Protein AF-0000000084371876 (afdb_homodimer)

Radius of gyration: 22.25 Å; Cα contacts (8 Å, |Δi|>4): 324; chains: 2; bounding box: 31×64×43 Å

Foldseek 3Di:
DKWKKKAWDPDQPDDPVVDDPVRIDTDDPPDDDDLPDDVVVVVVSVLVCCCPPNPNVPDDDQIKMWIDINNHTNGIDTDGDDDDDDDDDDDDD/DKWKKKAWDPDQPDDPVVDDPVRIDTDDPPDDDDLPDDVVVVVVSVLVCCCPPNPNVPDDDQIKMWIDINNHTNGIDTDGDDDDDDDDDDDDD

Sequence (186 aa):
MAIVQFYTANSKDENPSEITNNLRYELPDDHNFSADDDLDSCIEACAEYYHADCDGWEDRWPLLFMLWIDDQYLGTFEVEREYDPVFSANKVEMAIVQFYTANSKDENPSEITNNLRYELPDDHNFSADDDLDSCIEACAEYYHADCDGWEDRWPLLFMLWIDDQYLGTFEVEREYDPVFSANKVE

Nearest PDB structures (foldseek):
  6znb-assembly1_AA  TM=3.807E-01  e=2.314E+00  Bacteriophage sp.
  9f9p-assembly1_N  TM=3.963E-01  e=3.176E+00  Trypanosoma cruzi
  3jcm-assembly1_N  TM=2.262E-01  e=4.949E+00  Saccharomyces cerevisiae S288C
  6znb-assembly1_AA  TM=3.805E-01  e=2.314E+00  Bacteriophage sp.
  9f9p-assembly1_N  TM=3.962E-01  e=3.176E+00  Trypanosoma cruzi

Organism: NCBI:txid1354337

Secondary structure (DSSP, 8-state):
---EEEEEESSTT--GGG--GGGSEE--TT----TTS-HHHHHHHHHHHHHHHSSTTTSPSSEEEEEEETTEEEEEEEEEEEEEEEEEEEE--/---EEEEEESSTT--GGG--GGGSEE--TT----TTS-HHHHHHHHHHHHHHHSSTTTSPSSEEEEEEETTEEEEEEEEEEEEEEEEEEEE--

pLDDT: mean 91.79, std 6.7, range [66.06, 97.88]

Solvent-accessible surface area (backbone atoms only — not comparable to full-atom values): 11000 Å² total; per-residue (Å²): 123,49,50,40,33,34,35,79,46,94,50,96,79,61,61,69,88,74,61,51,76,88,72,39,46,71,55,72,74,89,46,86,59,53,89,87,44,68,58,50,62,52,50,27,53,47,48,49,48,36,34,73,72,58,69,41,71,80,50,77,72,60,46,36,36,33,38,28,46,70,85,39,80,76,49,43,27,40,34,40,71,46,74,43,81,42,62,48,53,44,77,59,128,121,48,51,39,32,36,36,80,46,93,50,92,79,60,59,69,90,74,60,51,76,88,72,39,47,70,54,75,72,90,46,86,60,53,92,86,42,68,57,49,61,52,51,28,53,47,50,51,49,36,35,74,73,58,68,41,72,79,50,77,72,62,43,37,36,34,38,27,48,71,87,38,81,75,50,42,27,41,33,41,72,44,72,45,80,42,62,49,53,42,78,58,129

Structure (mmCIF, N/CA/C/O backbone):
data_AF-0000000084371876-model_v1
#
loop_
_entity.id
_enti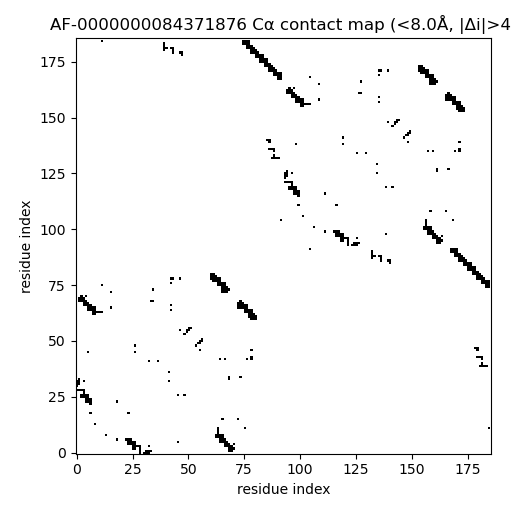ty.type
_entity.pdbx_description
1 polymer 'Uncharacterized protein'
#
loop_
_atom_site.group_PDB
_atom_site.id
_atom_site.type_symbol
_atom_site.label_atom_id
_atom_site.label_alt_id
_atom_site.label_comp_id
_atom_site.label_asym_id
_atom_site.label_entity_id
_atom_site.label_seq_id
_atom_site.pdbx_PDB_ins_code
_atom_site.Cartn_x
_atom_site.Cartn_y
_atom_site.Cartn_z
_atom_site.occupancy
_atom_site.B_iso_or_equiv
_atom_site.auth_seq_id
_atom_site.auth_comp_id
_atom_site.auth_asym_id
_atom_site.auth_atom_id
_atom_site.pdbx_PDB_model_num
ATOM 1 N N . MET A 1 1 ? 15.406 -12.664 -19.625 1 72.69 1 MET A N 1
ATOM 2 C CA . MET A 1 1 ? 14.633 -12.5 -18.391 1 72.69 1 MET A CA 1
ATOM 3 C C . MET A 1 1 ? 13.828 -13.758 -18.078 1 72.69 1 MET A C 1
ATOM 5 O O . MET A 1 1 ? 13.422 -14.477 -19 1 72.69 1 MET A O 1
ATOM 9 N N . ALA A 1 2 ? 13.867 -14.172 -16.844 1 85.94 2 ALA A N 1
ATOM 10 C CA . ALA A 1 2 ? 13.203 -15.422 -16.516 1 85.94 2 ALA A CA 1
ATOM 11 C C . ALA A 1 2 ? 11.695 -15.32 -16.75 1 85.94 2 ALA A C 1
ATOM 13 O O . ALA A 1 2 ? 11.117 -14.242 -16.641 1 85.94 2 ALA A O 1
ATOM 14 N N . ILE A 1 3 ? 11.164 -16.453 -17.328 1 91.81 3 ILE A N 1
ATOM 15 C CA . ILE A 1 3 ? 9.719 -16.531 -17.531 1 91.81 3 ILE A CA 1
ATOM 16 C C . ILE A 1 3 ? 9.047 -16.953 -16.219 1 91.81 3 ILE A C 1
ATOM 18 O O . ILE A 1 3 ? 9.289 -18.047 -15.719 1 91.81 3 ILE A O 1
ATOM 22 N N . VAL A 1 4 ? 8.297 -16.047 -15.672 1 94.69 4 VAL A N 1
ATOM 23 C CA . VAL A 1 4 ? 7.582 -16.328 -14.43 1 94.69 4 VAL A CA 1
ATOM 24 C C . VAL A 1 4 ? 6.129 -16.672 -14.734 1 94.69 4 VAL A C 1
ATOM 26 O O . VAL A 1 4 ? 5.426 -15.906 -15.398 1 94.69 4 VAL A O 1
ATOM 29 N N . GLN A 1 5 ? 5.664 -17.844 -14.227 1 95.44 5 GLN A N 1
ATOM 30 C CA . GLN A 1 5 ? 4.289 -18.297 -14.414 1 95.44 5 GLN A CA 1
ATOM 31 C C . GLN A 1 5 ? 3.66 -18.734 -13.094 1 95.44 5 GLN A C 1
ATOM 33 O O . GLN A 1 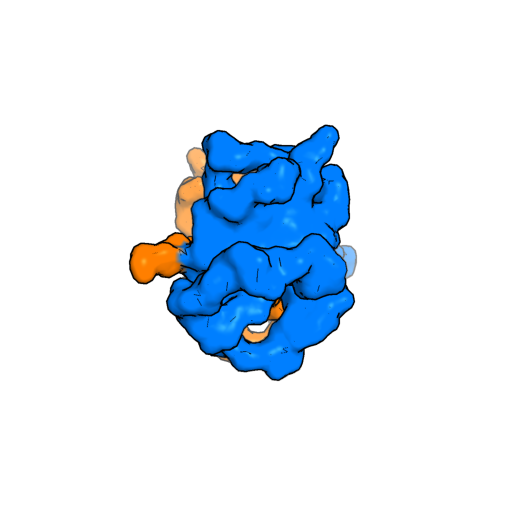5 ? 4.367 -19.109 -12.156 1 95.44 5 GLN A O 1
ATOM 38 N N . PHE A 1 6 ? 2.342 -18.609 -13.109 1 96.94 6 PHE A N 1
ATOM 39 C CA . PHE A 1 6 ? 1.649 -19.031 -11.898 1 96.94 6 PHE A CA 1
ATOM 40 C C . PHE A 1 6 ? 0.258 -19.562 -12.227 1 96.94 6 PHE A C 1
ATOM 42 O O . PHE A 1 6 ? -0.24 -19.359 -13.336 1 96.94 6 PHE A O 1
ATOM 49 N N . TYR A 1 7 ? -0.318 -20.266 -11.266 1 97.31 7 TYR A N 1
ATOM 50 C CA . TYR A 1 7 ? -1.655 -20.844 -11.328 1 97.31 7 TYR A CA 1
ATOM 51 C C . TYR A 1 7 ? -2.359 -20.75 -9.984 1 97.31 7 TYR A C 1
ATOM 53 O O . TYR A 1 7 ? -1.73 -20.906 -8.938 1 97.31 7 TYR A O 1
ATOM 61 N N . THR A 1 8 ? -3.631 -20.406 -10.055 1 97.25 8 THR A N 1
ATOM 62 C CA . THR A 1 8 ? -4.418 -20.391 -8.828 1 97.25 8 THR A CA 1
ATOM 63 C C . THR A 1 8 ? -4.957 -21.781 -8.508 1 97.25 8 THR A C 1
ATOM 65 O O . THR A 1 8 ? -5.832 -22.281 -9.211 1 97.25 8 THR A O 1
ATOM 68 N N . ALA A 1 9 ? -4.523 -22.297 -7.438 1 96.69 9 ALA A N 1
ATOM 69 C CA . ALA A 1 9 ? -4.891 -23.672 -7.086 1 96.69 9 ALA A CA 1
ATOM 70 C C . ALA A 1 9 ? -6.152 -23.703 -6.234 1 96.69 9 ALA A C 1
ATOM 72 O O . ALA A 1 9 ? -6.414 -22.766 -5.465 1 96.69 9 ALA A O 1
ATOM 73 N N . ASN A 1 10 ? -6.887 -24.812 -6.309 1 94.5 10 ASN A N 1
ATOM 74 C CA . ASN A 1 10 ? -8.086 -24.984 -5.5 1 94.5 10 ASN A CA 1
ATOM 75 C C . ASN A 1 10 ? -7.754 -25.562 -4.125 1 94.5 10 ASN A C 1
ATOM 77 O O . ASN A 1 10 ? -8.531 -25.406 -3.182 1 94.5 10 ASN A O 1
ATOM 81 N N . SER A 1 11 ? -6.633 -26.297 -4.121 1 95.06 11 SER A N 1
ATOM 82 C CA . SER A 1 11 ? -6.195 -26.906 -2.867 1 95.06 11 SER A CA 1
ATOM 83 C C . SER A 1 11 ? -4.676 -26.953 -2.783 1 95.06 11 SER A C 1
ATOM 85 O O . SER A 1 11 ? -3.986 -26.844 -3.799 1 95.06 11 SER A O 1
ATOM 87 N N . LYS A 1 12 ? -4.156 -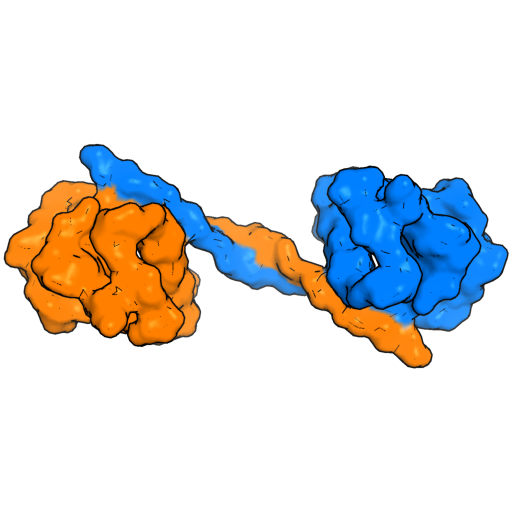27.203 -1.57 1 94 12 LYS A N 1
ATOM 88 C CA . LYS A 1 12 ? -2.713 -27.234 -1.353 1 94 12 LYS A CA 1
ATOM 89 C C . LYS A 1 12 ? -2.098 -28.5 -1.968 1 94 12 LYS A C 1
ATOM 91 O O . LYS A 1 12 ? -0.888 -28.547 -2.195 1 94 12 LYS A O 1
ATOM 96 N N . ASP A 1 13 ? -2.904 -29.469 -2.186 1 93.56 13 ASP A N 1
ATOM 97 C CA . ASP A 1 13 ? -2.426 -30.766 -2.662 1 93.56 13 ASP A CA 1
ATOM 98 C C . ASP A 1 13 ? -2.555 -30.875 -4.18 1 93.56 13 ASP A C 1
ATOM 100 O O . ASP A 1 13 ? -2.41 -31.953 -4.746 1 93.56 13 ASP A O 1
ATOM 104 N N . GLU A 1 14 ? -2.912 -29.766 -4.773 1 95.06 14 GLU A N 1
ATOM 105 C CA . GLU A 1 14 ? -3.039 -29.797 -6.227 1 95.06 14 GLU A CA 1
ATOM 106 C C . GLU A 1 14 ? -1.746 -30.266 -6.883 1 95.06 14 GLU A C 1
ATOM 108 O O . GLU A 1 14 ? -0.657 -29.828 -6.52 1 95.06 14 GLU A O 1
ATOM 113 N N . ASN A 1 15 ? -1.823 -31.234 -7.797 1 95.75 15 ASN A N 1
ATOM 114 C CA . ASN A 1 15 ? -0.675 -31.828 -8.469 1 95.75 15 ASN A CA 1
ATOM 115 C C . ASN A 1 15 ? -0.13 -30.922 -9.57 1 95.75 15 ASN A C 1
ATOM 117 O O . ASN A 1 15 ? -0.785 -30.719 -10.594 1 95.75 15 ASN A O 1
ATOM 121 N N . PRO A 1 16 ? 1.073 -30.422 -9.352 1 95.75 16 PRO A N 1
ATOM 122 C CA . PRO A 1 16 ? 1.624 -29.5 -10.352 1 95.75 16 PRO A CA 1
ATOM 123 C C . PRO A 1 16 ? 1.767 -30.156 -11.734 1 95.75 16 PRO A C 1
ATOM 125 O O . PRO A 1 16 ? 1.762 -29.453 -12.75 1 95.75 16 PRO A O 1
ATOM 128 N N . SER A 1 17 ? 1.933 -31.422 -11.852 1 95.69 17 SER A N 1
ATOM 129 C CA . SER A 1 17 ? 2.139 -32.125 -13.117 1 95.69 17 SER A CA 1
ATOM 130 C C . SER A 1 17 ? 0.882 -32.062 -13.977 1 95.69 17 SER A C 1
ATOM 132 O O . SER A 1 17 ? 0.944 -32.312 -15.188 1 95.69 17 SER A O 1
ATOM 134 N N . GLU A 1 18 ? -0.224 -31.766 -13.344 1 95.12 18 GLU A N 1
ATOM 135 C CA . GLU A 1 18 ? -1.487 -31.734 -14.078 1 95.12 18 GLU A CA 1
ATOM 136 C C . GLU A 1 18 ? -1.751 -30.344 -14.656 1 95.12 18 GLU A C 1
ATOM 138 O O . GLU A 1 18 ? -2.676 -30.172 -15.453 1 95.12 18 GLU A O 1
ATOM 143 N N . ILE A 1 19 ? -1.009 -29.391 -14.258 1 96.56 19 ILE A N 1
ATOM 144 C CA . ILE A 1 19 ? -1.206 -28.016 -14.703 1 96.56 19 ILE A CA 1
ATOM 145 C C . ILE A 1 19 ? -0.324 -27.734 -15.922 1 96.56 19 ILE A C 1
ATOM 147 O O . ILE A 1 19 ? 0.886 -27.531 -15.781 1 96.56 19 ILE A O 1
ATOM 151 N N . THR A 1 20 ? -0.957 -27.688 -17.062 1 93.75 20 THR A N 1
ATOM 152 C CA . THR A 1 20 ? -0.222 -27.422 -18.297 1 93.75 20 THR A CA 1
ATOM 153 C C . THR A 1 20 ? 0.039 -25.938 -18.469 1 93.75 20 THR A C 1
ATOM 155 O O . THR A 1 20 ? -0.614 -25.109 -17.828 1 93.75 20 THR A O 1
ATOM 158 N N . ASN A 1 21 ? 0.992 -25.562 -19.359 1 93.31 21 ASN A N 1
ATOM 159 C CA . ASN A 1 21 ? 1.419 -24.188 -19.562 1 93.31 21 ASN A CA 1
ATOM 160 C C . ASN A 1 21 ? 0.256 -23.297 -20 1 93.31 21 ASN A C 1
ATOM 162 O O . ASN A 1 21 ? 0.196 -22.125 -19.625 1 93.31 21 ASN A O 1
ATOM 166 N N . ASN A 1 22 ? -0.687 -23.891 -20.703 1 93.94 22 ASN A N 1
ATOM 167 C CA . ASN A 1 22 ? -1.801 -23.109 -21.234 1 93.94 22 ASN A CA 1
ATOM 168 C C . ASN A 1 22 ? -2.76 -22.672 -20.125 1 93.94 22 ASN A C 1
ATOM 170 O O . ASN A 1 22 ? -3.588 -21.781 -20.328 1 93.94 22 ASN A O 1
ATOM 174 N N . LEU A 1 23 ? -2.703 -23.297 -18.969 1 95.31 23 LEU A N 1
ATOM 175 C CA . LEU A 1 23 ? -3.58 -22.984 -17.859 1 95.31 23 LEU A CA 1
ATOM 176 C C . LEU A 1 23 ? -2.939 -21.953 -16.938 1 95.31 23 LEU A C 1
ATOM 178 O O . LEU A 1 23 ? -3.615 -21.359 -16.094 1 95.31 23 LEU A O 1
ATOM 182 N N . ARG A 1 24 ? -1.68 -21.719 -17.156 1 96.38 24 ARG A N 1
ATOM 183 C CA . ARG A 1 24 ? -0.927 -20.844 -16.266 1 96.38 24 ARG A CA 1
ATOM 184 C C . ARG A 1 24 ? -0.958 -19.391 -16.75 1 96.38 24 ARG A C 1
ATOM 186 O O . ARG A 1 24 ? -0.925 -19.141 -17.969 1 96.38 24 ARG A O 1
ATOM 193 N N . TYR A 1 25 ? -1.003 -18.516 -15.859 1 95.88 25 TYR A N 1
ATOM 194 C CA . TYR A 1 25 ? -0.781 -17.109 -16.172 1 95.88 25 TYR A CA 1
ATOM 195 C C . TYR A 1 25 ? 0.708 -16.797 -16.281 1 95.88 25 TYR A C 1
ATOM 197 O O . TYR A 1 25 ? 1.529 -17.422 -15.602 1 95.88 25 TYR A O 1
ATOM 205 N N . GLU A 1 26 ? 0.997 -15.828 -17.141 1 93.94 26 GLU A N 1
ATOM 206 C CA . GLU A 1 26 ? 2.379 -15.367 -17.266 1 93.94 26 GLU A CA 1
ATOM 207 C C . GLU A 1 26 ? 2.527 -13.93 -16.766 1 93.94 26 GLU A C 1
ATOM 209 O O . GLU A 1 26 ? 1.771 -13.047 -17.188 1 93.94 26 GLU A O 1
ATOM 214 N N . LEU A 1 27 ? 3.43 -13.773 -15.82 1 93.5 27 LEU A N 1
ATOM 215 C CA . LEU A 1 27 ? 3.73 -12.422 -15.359 1 93.5 27 LEU A CA 1
ATOM 216 C C . LEU A 1 27 ? 4.492 -11.641 -16.422 1 93.5 27 LEU A C 1
ATOM 218 O O . LEU A 1 27 ? 5.465 -12.141 -16.984 1 93.5 27 LEU A O 1
ATOM 222 N N . PRO A 1 28 ? 4.043 -10.422 -16.641 1 87.62 28 PRO A N 1
ATOM 223 C CA . PRO A 1 28 ? 4.742 -9.625 -17.656 1 87.62 28 PRO A CA 1
ATOM 224 C C . PRO A 1 28 ? 6.215 -9.406 -17.312 1 87.62 28 PRO A C 1
ATOM 226 O O . PRO A 1 28 ? 6.582 -9.359 -16.141 1 87.62 28 PRO A O 1
ATOM 229 N N . ASP A 1 29 ? 7.156 -9.414 -18.234 1 73.56 29 ASP A N 1
ATOM 230 C CA . ASP A 1 29 ? 8.617 -9.461 -18.219 1 73.56 29 ASP A CA 1
ATOM 231 C C . ASP A 1 29 ? 9.188 -8.227 -17.516 1 73.56 29 ASP A C 1
ATOM 233 O O . ASP A 1 29 ? 10.406 -8.055 -17.453 1 73.56 29 ASP A O 1
ATOM 237 N N . ASP A 1 30 ? 8.484 -7.395 -17.078 1 67.69 30 ASP A N 1
ATOM 238 C CA . ASP A 1 30 ? 9.094 -6.219 -16.453 1 67.69 30 ASP A CA 1
ATOM 239 C C . ASP A 1 30 ? 9.734 -6.57 -15.117 1 67.69 30 ASP A C 1
ATOM 241 O O . ASP A 1 30 ? 10.43 -5.746 -14.523 1 67.69 30 ASP A O 1
ATOM 245 N N . HIS A 1 31 ? 9.719 -7.906 -14.789 1 69.94 31 HIS A N 1
ATOM 246 C CA . HIS A 1 31 ? 10.273 -8.297 -13.5 1 69.94 31 HIS A CA 1
ATOM 247 C C . HIS A 1 31 ? 11.406 -9.305 -13.672 1 69.94 31 HIS A C 1
ATOM 249 O O . HIS A 1 31 ? 11.391 -10.109 -14.609 1 69.94 31 HIS A O 1
ATOM 255 N N . ASN A 1 32 ? 12.562 -9.016 -13.031 1 76.25 32 ASN A N 1
ATOM 256 C CA . ASN A 1 32 ? 13.719 -9.906 -13.094 1 76.25 32 ASN A CA 1
ATOM 257 C C . ASN A 1 32 ? 13.75 -10.867 -11.906 1 76.25 32 ASN A C 1
ATOM 259 O O . ASN A 1 32 ? 14.5 -10.648 -10.953 1 76.25 32 ASN A O 1
ATOM 263 N N . PHE A 1 33 ? 12.938 -11.836 -11.875 1 83.5 33 PHE A N 1
ATOM 264 C CA . PHE A 1 33 ? 12.945 -12.836 -10.812 1 83.5 33 PHE A CA 1
ATOM 265 C C . PHE A 1 33 ? 13.648 -14.109 -11.266 1 83.5 33 PHE A C 1
ATOM 267 O O . PHE A 1 33 ? 13.688 -14.406 -12.461 1 83.5 33 PHE A O 1
ATOM 274 N N . SER A 1 34 ? 14.398 -14.656 -10.352 1 79.75 34 SER A N 1
ATOM 275 C CA . SER A 1 34 ? 15 -15.961 -10.57 1 79.75 34 SER A CA 1
ATOM 276 C C . SER A 1 34 ? 14.633 -16.938 -9.453 1 79.75 34 SER A C 1
ATOM 278 O O . SER A 1 34 ? 14.117 -16.531 -8.406 1 79.75 34 SER A O 1
ATOM 280 N N . ALA A 1 35 ? 14.859 -18.25 -9.727 1 78.19 35 ALA A N 1
ATOM 281 C CA . ALA A 1 35 ? 14.547 -19.281 -8.742 1 78.19 35 ALA A CA 1
ATOM 282 C C . ALA A 1 35 ? 15.359 -19.078 -7.461 1 78.19 35 ALA A C 1
ATOM 284 O O . ALA A 1 35 ? 14.992 -19.594 -6.402 1 78.19 35 ALA A O 1
ATOM 285 N N . ASP A 1 36 ? 16.438 -18.328 -7.555 1 79.62 36 ASP A N 1
ATOM 286 C CA . ASP A 1 36 ? 17.297 -18.078 -6.402 1 79.62 36 ASP A CA 1
ATOM 287 C C . ASP A 1 36 ? 16.844 -16.844 -5.629 1 79.62 36 ASP A C 1
ATOM 289 O O . ASP A 1 36 ? 17.391 -16.531 -4.574 1 79.62 36 ASP A O 1
ATOM 293 N N . ASP A 1 37 ? 15.82 -16.25 -6.191 1 77.88 37 ASP A N 1
ATOM 294 C CA . ASP A 1 37 ? 15.336 -15.031 -5.566 1 77.88 37 ASP A CA 1
ATOM 295 C C . ASP A 1 37 ? 14.367 -15.344 -4.43 1 77.88 37 ASP A C 1
ATOM 297 O O . ASP A 1 37 ? 14 -16.5 -4.215 1 77.88 37 ASP A O 1
ATOM 301 N N . ASP A 1 38 ? 14.07 -14.312 -3.635 1 84 38 ASP A N 1
ATOM 302 C CA . ASP A 1 38 ? 12.977 -14.383 -2.672 1 84 38 ASP A CA 1
ATOM 303 C C . ASP A 1 38 ? 11.641 -14.656 -3.371 1 84 38 ASP A C 1
ATOM 305 O O . ASP A 1 38 ? 11.078 -13.766 -4.012 1 84 38 ASP A O 1
ATOM 309 N N . LEU A 1 39 ? 11.18 -15.844 -3.266 1 91.69 39 LEU A N 1
ATOM 310 C CA . LEU A 1 39 ? 9.992 -16.281 -3.994 1 91.69 39 LEU A CA 1
ATOM 311 C C . LEU A 1 39 ? 8.75 -15.562 -3.486 1 91.69 39 LEU A C 1
ATOM 313 O O . LEU A 1 39 ? 7.777 -15.398 -4.227 1 91.69 39 LEU A O 1
ATOM 317 N N . ASP A 1 40 ? 8.844 -15.133 -2.188 1 91.75 40 ASP A N 1
ATOM 318 C CA . ASP A 1 40 ? 7.688 -14.422 -1.643 1 91.75 40 ASP A CA 1
ATOM 319 C C . ASP A 1 40 ? 7.41 -13.148 -2.428 1 91.75 40 ASP A C 1
ATOM 321 O O . ASP A 1 40 ? 6.258 -12.852 -2.754 1 91.75 40 ASP A O 1
ATOM 325 N N . SER A 1 41 ? 8.508 -12.422 -2.717 1 90.88 41 SER A N 1
ATOM 326 C CA . SER A 1 41 ? 8.352 -11.188 -3.488 1 90.88 41 SER A CA 1
ATOM 327 C C . SER A 1 41 ? 7.785 -11.477 -4.875 1 90.88 41 SER A C 1
ATOM 329 O O . SER A 1 41 ? 6.965 -10.711 -5.387 1 90.88 41 SER A O 1
ATOM 331 N N . CYS A 1 42 ? 8.258 -12.539 -5.434 1 92.44 42 CYS A N 1
ATOM 332 C CA . CYS A 1 42 ? 7.797 -12.922 -6.766 1 92.44 42 CYS A CA 1
ATOM 333 C C . CYS A 1 42 ? 6.316 -13.281 -6.746 1 92.44 42 CYS A C 1
ATOM 335 O O . CYS A 1 42 ? 5.543 -12.797 -7.574 1 92.44 42 CYS A O 1
ATOM 337 N N . ILE A 1 43 ? 5.945 -14.062 -5.785 1 95.06 43 ILE A N 1
ATOM 338 C CA . ILE A 1 43 ? 4.559 -14.508 -5.688 1 95.06 43 ILE A CA 1
ATOM 339 C C . ILE A 1 43 ? 3.65 -13.305 -5.402 1 95.06 43 ILE A C 1
ATOM 341 O O . ILE A 1 43 ? 2.523 -13.25 -5.898 1 95.06 43 ILE A O 1
ATOM 345 N N . GLU A 1 44 ? 4.121 -12.438 -4.609 1 94.5 44 GLU A N 1
ATOM 346 C CA . GLU A 1 44 ? 3.342 -11.234 -4.324 1 94.5 44 GLU A CA 1
ATOM 347 C C . GLU A 1 44 ? 3.119 -10.414 -5.59 1 94.5 44 GLU A C 1
ATOM 349 O O . GLU A 1 44 ? 2.037 -9.859 -5.797 1 94.5 44 GLU A O 1
ATOM 354 N N . ALA A 1 45 ? 4.16 -10.289 -6.445 1 92.88 45 ALA A N 1
ATOM 355 C CA . ALA A 1 45 ? 4.004 -9.617 -7.73 1 92.88 45 ALA A CA 1
ATOM 356 C C . ALA A 1 45 ? 2.973 -10.328 -8.602 1 92.88 45 ALA A C 1
ATOM 358 O O . ALA A 1 45 ? 2.172 -9.68 -9.281 1 92.88 45 ALA A O 1
ATOM 359 N N . CYS A 1 46 ? 2.959 -11.609 -8.555 1 94.81 46 CYS A N 1
ATOM 360 C CA . CYS A 1 46 ? 1.976 -12.398 -9.289 1 94.81 46 CYS A CA 1
ATOM 361 C C . CYS A 1 46 ? 0.565 -12.109 -8.789 1 94.81 46 CYS A C 1
ATOM 363 O O . CYS A 1 46 ? -0.36 -11.953 -9.586 1 94.81 46 CYS A O 1
ATOM 365 N N . ALA A 1 47 ? 0.47 -12.086 -7.48 1 95.88 47 ALA A N 1
ATOM 366 C CA . ALA A 1 47 ? -0.83 -11.82 -6.871 1 95.88 47 ALA A CA 1
ATOM 367 C C . ALA A 1 47 ? -1.352 -10.438 -7.277 1 95.88 47 ALA A C 1
ATOM 369 O O . ALA A 1 47 ? -2.537 -10.289 -7.582 1 95.88 47 ALA A O 1
ATOM 370 N N . GLU A 1 48 ? -0.505 -9.492 -7.238 1 94.12 48 GLU A N 1
ATOM 371 C CA . GLU A 1 48 ? -0.892 -8.148 -7.664 1 94.12 48 GLU A CA 1
ATOM 372 C C . GLU A 1 48 ? -1.387 -8.148 -9.109 1 94.12 48 GLU A C 1
ATOM 374 O O . GLU A 1 48 ? -2.406 -7.531 -9.414 1 94.12 48 GLU A O 1
ATOM 379 N N . TYR A 1 49 ? -0.649 -8.734 -9.992 1 94.62 49 TYR A N 1
ATOM 380 C CA . TYR A 1 49 ? -1.047 -8.836 -11.391 1 94.62 49 TYR A CA 1
ATOM 381 C C . TYR A 1 49 ? -2.404 -9.516 -11.523 1 94.62 49 TYR A C 1
ATOM 383 O O . TYR A 1 49 ? -3.283 -9.031 -12.242 1 94.62 49 TYR A O 1
ATOM 391 N N . TYR A 1 50 ? -2.527 -10.633 -10.82 1 95.94 50 TYR A N 1
ATOM 392 C CA . TYR A 1 50 ? -3.779 -11.375 -10.859 1 95.94 50 TYR A CA 1
ATOM 393 C C . TYR A 1 50 ? -4.945 -10.516 -10.391 1 95.94 50 TYR A C 1
ATOM 395 O O . TYR A 1 50 ? -6.012 -10.516 -11 1 95.94 50 TYR A O 1
ATOM 403 N N . HIS A 1 51 ? -4.723 -9.812 -9.32 1 95.31 51 HIS A N 1
ATOM 404 C CA . HIS A 1 51 ? -5.746 -8.945 -8.742 1 95.31 51 HIS A CA 1
ATOM 405 C C . HIS A 1 51 ? -6.121 -7.816 -9.695 1 95.31 51 HIS A C 1
ATOM 407 O O . HIS A 1 51 ? -7.305 -7.527 -9.883 1 95.31 51 HIS A O 1
ATOM 413 N N . ALA A 1 52 ? -5.207 -7.191 -10.297 1 92.06 52 ALA A N 1
ATOM 414 C CA . ALA A 1 52 ? -5.41 -5.973 -11.078 1 92.06 52 ALA A CA 1
ATOM 415 C C . ALA A 1 52 ? -5.875 -6.301 -12.492 1 92.06 52 ALA A C 1
ATOM 417 O O . ALA A 1 52 ? -6.742 -5.617 -13.039 1 92.06 52 ALA A O 1
ATOM 418 N N . ASP A 1 53 ? -5.359 -7.352 -13.078 1 91.5 53 ASP A N 1
ATOM 419 C CA . ASP A 1 53 ? -5.496 -7.516 -14.516 1 91.5 53 ASP A CA 1
ATOM 420 C C . ASP A 1 53 ? -6.285 -8.781 -14.852 1 91.5 53 ASP A C 1
ATOM 422 O O . ASP A 1 53 ? -6.707 -8.969 -16 1 91.5 53 ASP A O 1
ATOM 426 N N . CYS A 1 54 ? -6.445 -9.492 -14 1 87.19 54 CYS A N 1
ATOM 427 C CA . CYS A 1 54 ? -7.188 -10.711 -14.289 1 87.19 54 CYS A CA 1
ATOM 428 C C . CYS A 1 54 ? -8.508 -10.742 -13.523 1 87.19 54 CYS A C 1
ATOM 430 O O . CYS A 1 54 ? -9.266 -9.773 -13.555 1 87.19 54 CYS A O 1
ATOM 432 N N . ASP A 1 55 ? -8.93 -11.648 -12.672 1 82.62 55 ASP A N 1
ATOM 433 C CA . ASP A 1 55 ? -10.211 -11.781 -11.984 1 82.62 55 ASP A CA 1
ATOM 434 C C . ASP A 1 55 ? -10.008 -11.891 -10.477 1 82.62 55 ASP A C 1
ATOM 436 O O . ASP A 1 55 ? -10.875 -12.406 -9.766 1 82.62 55 ASP A O 1
ATOM 440 N N . GLY A 1 56 ? -8.891 -11.344 -10.102 1 90.38 56 GLY A N 1
ATOM 441 C CA . GLY A 1 56 ? -8.57 -11.531 -8.695 1 90.38 56 GLY A CA 1
ATOM 442 C C . GLY A 1 56 ? -9.336 -10.594 -7.777 1 90.38 56 GLY A C 1
ATOM 443 O O . GLY A 1 56 ? -9.453 -10.852 -6.578 1 90.38 56 GLY A O 1
ATOM 444 N N . TRP A 1 57 ? -9.922 -9.469 -8.344 1 89.25 57 TRP A N 1
ATOM 445 C CA . TRP A 1 57 ? -10.633 -8.477 -7.539 1 89.25 57 TRP A CA 1
ATOM 446 C C . TRP A 1 57 ? -11.891 -9.07 -6.918 1 89.25 57 TRP A C 1
ATOM 448 O O . TRP A 1 57 ? -12.211 -8.781 -5.762 1 89.25 57 TRP A O 1
ATOM 458 N N . GLU A 1 58 ? -12.523 -10.031 -7.609 1 90.5 58 GLU A N 1
ATOM 459 C CA . GLU A 1 58 ? -13.789 -10.602 -7.148 1 90.5 58 GLU A CA 1
ATOM 460 C C . GLU A 1 58 ? -13.562 -11.867 -6.332 1 90.5 58 GLU A C 1
ATOM 462 O O . GLU A 1 58 ? -14.484 -12.367 -5.68 1 90.5 58 GLU A O 1
ATOM 467 N N . ASP A 1 59 ? -12.375 -12.336 -6.34 1 92.19 59 ASP A N 1
ATOM 468 C CA . ASP A 1 59 ? -12.094 -13.578 -5.633 1 92.19 59 ASP A CA 1
ATOM 469 C C . ASP A 1 59 ? -12.062 -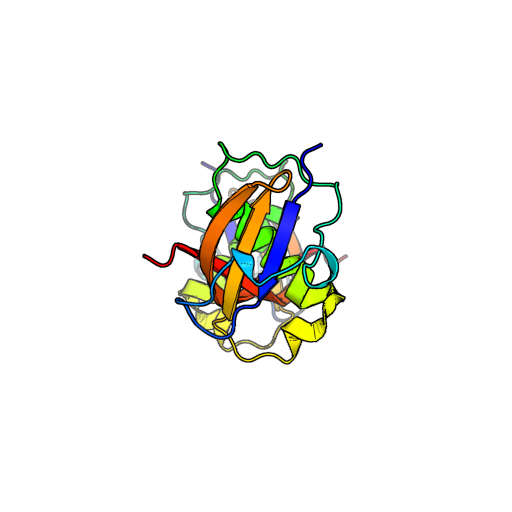13.359 -4.121 1 92.19 59 ASP A C 1
ATOM 471 O O . ASP A 1 59 ? -11.883 -12.234 -3.656 1 92.19 59 ASP A O 1
ATOM 475 N N . ARG A 1 60 ? -12.359 -14.484 -3.436 1 92.25 60 ARG A N 1
ATOM 476 C CA . ARG A 1 60 ? -12.25 -14.445 -1.979 1 92.25 60 ARG A CA 1
ATOM 477 C C . ARG A 1 60 ? -10.859 -14.867 -1.525 1 92.25 60 ARG A C 1
ATOM 479 O O . ARG A 1 60 ? -10.469 -16.031 -1.68 1 92.25 60 ARG A O 1
ATOM 486 N N . TRP A 1 61 ? -10.156 -14 -0.891 1 94.38 61 TRP A N 1
ATOM 487 C CA . TRP A 1 61 ? -8.805 -14.234 -0.385 1 94.38 61 TRP A CA 1
ATOM 488 C C . TRP A 1 61 ? -8.844 -14.734 1.055 1 94.38 61 TRP A C 1
ATOM 490 O O . TRP A 1 61 ? -9.75 -14.391 1.816 1 94.38 61 TRP A O 1
ATOM 500 N N . PRO A 1 62 ? -7.879 -15.531 1.453 1 96.81 62 PRO A N 1
ATOM 501 C CA . PRO A 1 62 ? -6.625 -15.859 0.775 1 96.81 62 PRO A CA 1
ATOM 502 C C . PRO A 1 62 ? -6.816 -16.828 -0.383 1 96.81 62 PRO A C 1
ATOM 504 O O . PRO A 1 62 ? -7.789 -17.594 -0.399 1 96.81 62 PRO A O 1
ATOM 507 N N . LEU A 1 63 ? -5.82 -16.766 -1.305 1 97.38 63 LEU A N 1
ATOM 508 C CA . LEU A 1 63 ? -5.789 -17.688 -2.445 1 97.38 63 LEU A CA 1
ATOM 509 C C . LEU A 1 63 ? -4.5 -18.5 -2.455 1 97.38 63 LEU A C 1
ATOM 511 O O . LEU A 1 63 ? -3.502 -18.094 -1.849 1 97.38 63 LEU A O 1
ATOM 515 N N . LEU A 1 64 ? -4.5 -19.625 -3.158 1 97.88 64 LEU A N 1
ATOM 516 C CA . LEU A 1 64 ? -3.326 -20.453 -3.357 1 97.88 64 LEU A CA 1
ATOM 517 C C . LEU A 1 64 ? -2.746 -20.266 -4.754 1 97.88 64 LEU A C 1
ATOM 519 O O . LEU A 1 64 ? -3.469 -20.359 -5.75 1 97.88 64 LEU A O 1
ATOM 523 N N . PHE A 1 65 ? -1.489 -19.969 -4.762 1 97.81 65 PHE A N 1
ATOM 524 C CA . PHE A 1 65 ? -0.792 -19.797 -6.031 1 97.81 65 PHE A CA 1
ATOM 525 C C . PHE A 1 65 ? 0.317 -20.828 -6.188 1 97.81 65 PHE A C 1
ATOM 527 O O . PHE A 1 65 ? 1.105 -21.047 -5.266 1 97.81 65 PHE A O 1
ATOM 534 N N . MET A 1 66 ? 0.375 -21.469 -7.316 1 97.69 66 MET A N 1
ATOM 535 C CA . MET A 1 66 ? 1.518 -22.281 -7.723 1 97.69 66 MET A CA 1
ATOM 536 C C . MET A 1 66 ? 2.461 -21.484 -8.617 1 97.69 66 MET A C 1
ATOM 538 O O . MET A 1 66 ? 2.014 -20.781 -9.523 1 97.69 66 MET A O 1
ATOM 542 N N . LEU A 1 67 ? 3.754 -21.641 -8.359 1 96.56 67 LEU A N 1
ATOM 543 C CA . LEU A 1 67 ? 4.73 -20.797 -9.039 1 96.56 67 LEU A CA 1
ATOM 544 C C . LEU A 1 67 ? 5.691 -21.625 -9.867 1 96.56 67 LEU A C 1
ATOM 546 O O . LEU A 1 67 ? 6.203 -22.656 -9.398 1 96.56 67 LEU A O 1
ATOM 550 N N . TRP A 1 68 ? 5.98 -21.172 -11.133 1 94.81 68 TRP A N 1
ATOM 551 C CA . TRP A 1 68 ? 7.02 -21.703 -12.016 1 94.81 68 TRP A CA 1
ATOM 552 C C . TRP A 1 68 ? 7.949 -20.594 -12.477 1 94.81 68 TRP A C 1
ATOM 554 O O . TRP A 1 68 ? 7.496 -19.5 -12.82 1 94.81 68 TRP A O 1
ATOM 564 N N . ILE A 1 69 ? 9.211 -20.875 -12.539 1 93.62 69 ILE A N 1
ATOM 565 C CA . ILE A 1 69 ? 10.188 -20.016 -13.195 1 93.62 69 ILE A CA 1
ATOM 566 C C . ILE A 1 69 ? 10.977 -20.812 -14.227 1 93.62 69 ILE A C 1
ATOM 568 O O . ILE A 1 69 ? 11.602 -21.828 -13.891 1 93.62 69 ILE A O 1
ATOM 572 N N . ASP A 1 70 ? 10.93 -20.344 -15.438 1 91.06 70 ASP A N 1
ATOM 573 C CA . ASP A 1 70 ? 11.562 -21.062 -16.531 1 91.06 70 ASP A CA 1
ATOM 574 C C . ASP A 1 70 ? 11.133 -22.531 -16.562 1 91.06 70 ASP A C 1
ATOM 576 O O . ASP A 1 70 ? 11.969 -23.422 -16.641 1 91.06 70 ASP A O 1
ATOM 580 N N . ASP A 1 71 ? 9.914 -22.828 -16.312 1 92.5 71 ASP A N 1
ATOM 581 C CA . ASP A 1 71 ? 9.234 -24.109 -16.438 1 92.5 71 ASP A CA 1
ATOM 582 C C . ASP A 1 71 ? 9.57 -25.016 -15.273 1 92.5 71 ASP 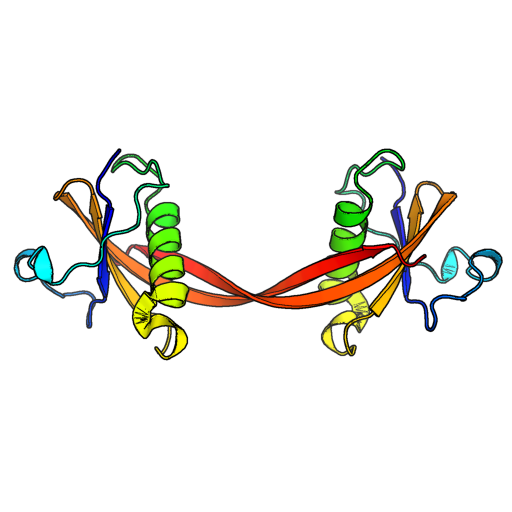A C 1
ATOM 584 O O . ASP A 1 71 ? 9.281 -26.219 -15.312 1 92.5 71 ASP A O 1
ATOM 588 N N . GLN A 1 72 ? 10.281 -24.469 -14.328 1 93.56 72 GLN A N 1
ATOM 589 C CA . GLN A 1 72 ? 10.562 -25.234 -13.117 1 93.56 72 GLN A CA 1
ATOM 590 C C . GLN A 1 72 ? 9.562 -24.891 -12.008 1 93.56 72 GLN A C 1
ATOM 592 O O . GLN A 1 72 ? 9.391 -23.719 -11.664 1 93.56 72 GLN A O 1
ATOM 597 N N . TYR A 1 73 ? 8.945 -25.938 -11.453 1 95.88 73 TYR A N 1
ATOM 598 C CA . TYR A 1 73 ? 8.008 -25.734 -10.352 1 95.88 73 TYR A CA 1
ATOM 599 C C . TYR A 1 73 ? 8.75 -25.422 -9.062 1 95.88 73 TYR A C 1
ATOM 601 O O . TYR A 1 73 ? 9.648 -26.172 -8.656 1 95.88 73 TYR A O 1
ATOM 609 N N . LEU A 1 74 ? 8.258 -24.297 -8.391 1 95 74 LEU A N 1
ATOM 610 C CA . LEU A 1 74 ? 9.016 -23.844 -7.223 1 95 74 LEU A CA 1
ATOM 611 C C . LEU A 1 74 ? 8.203 -24.016 -5.945 1 95 74 LEU A C 1
ATOM 613 O O . LEU A 1 74 ? 8.75 -23.938 -4.844 1 95 74 LEU A O 1
ATOM 617 N N . GLY A 1 75 ? 6.844 -24.219 -6.066 1 95.31 75 GLY A N 1
ATOM 618 C CA . GLY A 1 75 ? 6.035 -24.469 -4.883 1 95.31 75 GLY A CA 1
ATOM 619 C C . GLY A 1 75 ? 4.68 -23.781 -4.93 1 95.31 75 GLY A C 1
ATOM 620 O O . GLY A 1 75 ? 4.375 -23.062 -5.871 1 95.31 75 GLY A O 1
ATOM 621 N N . THR A 1 76 ? 3.879 -24.172 -3.898 1 97.44 76 THR A N 1
ATOM 622 C CA . THR A 1 76 ? 2.572 -23.562 -3.68 1 97.44 76 THR A CA 1
ATOM 623 C C . THR A 1 76 ? 2.625 -22.578 -2.521 1 97.44 76 THR A C 1
ATOM 625 O O . THR A 1 76 ? 3.242 -22.844 -1.491 1 97.44 76 THR A O 1
ATOM 628 N N . PHE A 1 77 ? 2.006 -21.469 -2.732 1 97.44 77 PHE A N 1
ATOM 629 C CA . PHE A 1 77 ? 2.021 -20.391 -1.756 1 97.44 77 PHE A CA 1
ATOM 630 C C . PHE A 1 77 ? 0.603 -19.938 -1.435 1 97.44 77 PHE A C 1
ATOM 632 O O . PHE A 1 77 ? -0.244 -19.844 -2.326 1 97.44 77 PHE A O 1
ATOM 639 N N . GLU A 1 78 ? 0.365 -19.688 -0.148 1 97.81 78 GLU A N 1
ATOM 640 C CA . GLU A 1 78 ? -0.857 -18.984 0.255 1 97.81 78 GLU A CA 1
ATOM 641 C C . GLU A 1 78 ? -0.648 -17.484 0.308 1 97.81 78 GLU A C 1
ATOM 643 O O . GLU A 1 78 ? 0.303 -17 0.931 1 97.81 78 GLU A O 1
ATOM 648 N N . VAL A 1 79 ? -1.497 -16.766 -0.437 1 97.56 79 VAL A N 1
ATOM 649 C CA . VAL A 1 79 ? -1.343 -15.32 -0.517 1 97.56 79 VAL A CA 1
ATOM 650 C C . VAL A 1 79 ? -2.537 -14.641 0.144 1 97.56 79 VAL A C 1
ATOM 652 O O . VAL A 1 79 ? -3.688 -14.898 -0.217 1 97.56 79 VAL A O 1
ATOM 655 N N . GLU A 1 80 ? -2.268 -13.828 1.131 1 97.12 80 GLU A N 1
ATOM 656 C CA . GLU A 1 80 ? -3.281 -13.008 1.785 1 97.12 80 GLU A CA 1
ATOM 657 C C . GLU A 1 80 ? -3.396 -11.641 1.12 1 97.12 80 GLU A C 1
ATOM 659 O O . GLU A 1 80 ? -2.42 -11.125 0.567 1 97.12 80 GLU A O 1
ATOM 664 N N . ARG A 1 81 ? -4.625 -11.078 1.076 1 96.44 81 ARG A N 1
ATOM 665 C CA . ARG A 1 81 ? -4.891 -9.719 0.617 1 96.44 81 ARG A CA 1
ATOM 666 C C . ARG A 1 81 ? -5.414 -8.852 1.756 1 96.44 81 ARG A C 1
ATOM 668 O O . ARG A 1 81 ? -6.402 -9.195 2.406 1 96.44 81 ARG A O 1
ATOM 675 N N . GLU A 1 82 ? -4.727 -7.836 1.975 1 93.94 82 GLU A N 1
ATOM 676 C CA . GLU A 1 82 ? -5.18 -6.824 2.922 1 93.94 82 GLU A CA 1
ATOM 677 C C . GLU A 1 82 ? -5.234 -5.445 2.27 1 93.94 82 GLU A C 1
ATOM 679 O O . GLU A 1 82 ? -4.68 -5.242 1.188 1 93.94 82 GLU A O 1
ATOM 684 N N . TYR A 1 83 ? -6.047 -4.57 2.818 1 93 83 TYR A N 1
ATOM 685 C CA . TYR A 1 83 ? -6.109 -3.193 2.338 1 93 83 TYR A CA 1
ATOM 686 C C . TYR A 1 83 ? -5.461 -2.236 3.33 1 93 83 TYR A C 1
ATOM 688 O O . TYR A 1 83 ? -5.883 -2.154 4.488 1 93 83 TYR A O 1
ATOM 696 N N . ASP A 1 84 ? -4.371 -1.711 2.84 1 92.06 84 ASP A N 1
ATOM 697 C CA . ASP A 1 84 ? -3.684 -0.733 3.678 1 92.06 84 ASP A CA 1
ATOM 698 C C . ASP A 1 84 ? -3.914 0.688 3.168 1 92.06 84 ASP A C 1
ATOM 700 O O . ASP A 1 84 ? -3.945 0.92 1.957 1 92.06 84 ASP A O 1
ATOM 704 N N . PRO A 1 85 ? -4.109 1.631 4.098 1 92.5 85 PRO A N 1
ATOM 705 C CA . PRO A 1 85 ? -4.246 3.021 3.66 1 92.5 85 PRO A CA 1
ATOM 706 C C . PRO A 1 85 ? -2.973 3.57 3.025 1 92.5 85 PRO A C 1
ATOM 708 O O . PRO A 1 85 ? -1.868 3.254 3.475 1 92.5 85 PRO A O 1
ATOM 711 N N . VAL A 1 86 ? -3.141 4.234 1.954 1 93.62 86 VAL A N 1
ATOM 712 C CA . VAL A 1 86 ? -2.068 4.957 1.279 1 93.62 86 VAL A CA 1
ATOM 713 C C . VAL A 1 86 ? -2.422 6.441 1.189 1 93.62 86 VAL A C 1
ATOM 715 O O . VAL A 1 86 ? -3.574 6.797 0.935 1 93.62 86 VAL A O 1
ATOM 718 N N . PHE A 1 87 ? -1.359 7.242 1.325 1 95.06 87 PHE A N 1
ATOM 719 C CA . PHE A 1 87 ? -1.614 8.68 1.379 1 95.06 87 PHE A CA 1
ATOM 720 C C . PHE A 1 87 ? -0.868 9.398 0.265 1 95.06 87 PHE A C 1
ATOM 722 O O . PHE A 1 87 ? 0.273 9.055 -0.051 1 95.06 87 PHE A O 1
ATOM 729 N N . SER A 1 88 ? -1.537 10.297 -0.357 1 95.12 88 SER A N 1
ATOM 730 C CA . SER A 1 88 ? -0.955 11.164 -1.373 1 95.12 88 SER A CA 1
ATOM 731 C C . SER A 1 88 ? -1.178 12.641 -1.035 1 95.12 88 SER A C 1
ATOM 733 O O . SER A 1 88 ? -2.303 13.047 -0.744 1 95.12 88 SER A O 1
ATOM 735 N N . ALA A 1 89 ? -0.107 13.359 -1.152 1 95.06 89 ALA A N 1
ATOM 736 C CA . ALA A 1 89 ? -0.163 14.758 -0.735 1 95.06 89 ALA A CA 1
ATOM 737 C C . ALA A 1 89 ? 0.013 15.688 -1.928 1 95.06 89 ALA A C 1
ATOM 739 O O . ALA A 1 89 ? 0.733 15.367 -2.875 1 95.06 89 ALA A O 1
ATOM 740 N N . ASN A 1 90 ? -0.701 16.844 -1.876 1 94.31 90 ASN A N 1
ATOM 741 C CA . ASN A 1 90 ? -0.536 17.953 -2.811 1 94.31 90 ASN A CA 1
ATOM 742 C C . ASN A 1 90 ? -0.527 19.297 -2.088 1 94.31 90 ASN A C 1
ATOM 744 O O . ASN A 1 90 ? -1.393 19.562 -1.252 1 94.31 90 ASN A O 1
ATOM 748 N N . LYS A 1 91 ? 0.535 20.156 -2.379 1 93.5 91 LYS A N 1
ATOM 749 C CA . LYS A 1 91 ? 0.575 21.484 -1.773 1 93.5 91 LYS A CA 1
ATOM 750 C C . LYS A 1 91 ? -0.589 22.344 -2.256 1 93.5 91 LYS A C 1
ATOM 752 O O . LYS A 1 91 ? -0.915 22.359 -3.445 1 93.5 91 LYS A O 1
ATOM 757 N N . VAL A 1 92 ? -1.171 22.984 -1.21 1 92.38 92 VAL A N 1
ATOM 758 C CA . VAL A 1 92 ? -2.301 23.844 -1.551 1 92.38 92 VAL A CA 1
ATOM 759 C C . VAL A 1 92 ? -1.806 25.25 -1.841 1 92.38 92 VAL A C 1
ATOM 761 O O . VAL A 1 92 ? -0.899 25.75 -1.169 1 92.38 92 VAL A O 1
ATOM 764 N N . GLU A 1 93 ? -2.041 25.812 -3.021 1 79.25 93 GLU A N 1
ATOM 765 C CA . GLU A 1 93 ? -1.685 27.188 -3.387 1 79.25 93 GLU A CA 1
ATOM 766 C C . GLU A 1 93 ? -2.648 28.188 -2.762 1 79.25 93 GLU A C 1
ATOM 768 O O . GLU A 1 93 ? -3.812 27.875 -2.516 1 79.25 93 GLU A O 1
ATOM 773 N N . MET B 1 1 ? 18.484 15.602 14.359 1 72.12 1 MET B N 1
ATOM 774 C CA . MET B 1 1 ? 17.375 15.25 13.469 1 72.12 1 MET B CA 1
ATOM 775 C C . MET B 1 1 ? 16.312 16.344 13.477 1 72.12 1 MET B C 1
ATOM 777 O O . MET B 1 1 ? 16.109 17.016 14.484 1 72.12 1 MET B O 1
ATOM 781 N N . ALA B 1 2 ? 15.891 16.734 12.297 1 85.31 2 ALA B N 1
ATOM 782 C CA . ALA B 1 2 ? 14.938 17.844 12.234 1 85.31 2 ALA B CA 1
ATOM 783 C C . ALA B 1 2 ? 13.633 17.484 12.945 1 85.31 2 ALA B C 1
ATOM 785 O O . ALA B 1 2 ? 13.25 16.312 13.008 1 85.31 2 ALA B O 1
ATOM 786 N N . ILE B 1 3 ? 13.141 18.516 13.695 1 91.38 3 ILE B N 1
ATOM 787 C CA . ILE B 1 3 ? 11.852 18.344 14.344 1 91.38 3 ILE B CA 1
ATOM 788 C C . ILE B 1 3 ? 10.727 18.609 13.336 1 91.38 3 ILE B C 1
ATOM 790 O O . ILE B 1 3 ? 10.609 19.719 12.812 1 91.38 3 ILE B O 1
ATOM 794 N N . VAL B 1 4 ? 10.008 17.594 13.023 1 94.44 4 VAL B N 1
ATOM 795 C CA . VAL B 1 4 ? 8.891 17.703 12.086 1 94.44 4 VAL B CA 1
ATOM 796 C C . VAL B 1 4 ? 7.578 17.797 12.852 1 94.44 4 VAL B C 1
ATOM 798 O O . VAL B 1 4 ? 7.266 16.938 13.672 1 94.44 4 VAL B O 1
ATOM 801 N N . GLN B 1 5 ? 6.781 18.859 12.562 1 95.25 5 GLN B N 1
ATOM 802 C CA . GLN B 1 5 ? 5.484 19.062 13.195 1 95.25 5 GLN B CA 1
ATOM 803 C C . GLN B 1 5 ? 4.402 19.344 12.156 1 95.25 5 GLN B C 1
ATOM 805 O O . GLN B 1 5 ? 4.699 19.812 11.055 1 95.25 5 GLN B O 1
ATOM 810 N N . PHE B 1 6 ? 3.199 19 12.578 1 96.88 6 PHE B N 1
ATOM 811 C CA . PHE B 1 6 ? 2.096 19.25 11.656 1 96.88 6 PHE B CA 1
ATOM 812 C C . PHE B 1 6 ? 0.812 19.547 12.43 1 96.88 6 PHE B C 1
ATOM 814 O O . PHE B 1 6 ? 0.735 19.297 13.633 1 96.88 6 PHE B O 1
ATOM 821 N N . TYR B 1 7 ? -0.147 20.125 11.719 1 97.31 7 TYR B N 1
ATOM 822 C CA . TYR B 1 7 ? -1.474 20.453 12.219 1 97.31 7 TYR B CA 1
ATOM 823 C C . TYR B 1 7 ? -2.541 20.203 11.164 1 97.31 7 TYR B C 1
ATOM 825 O O . TYR B 1 7 ? -2.314 20.422 9.969 1 97.31 7 TYR B O 1
ATOM 833 N N . THR B 1 8 ? -3.656 19.641 11.625 1 97.25 8 THR B N 1
ATOM 834 C CA . THR B 1 8 ? -4.773 19.453 10.711 1 97.25 8 THR B CA 1
ATOM 835 C C . THR B 1 8 ? -5.629 20.703 10.625 1 97.25 8 THR B C 1
ATOM 837 O O . THR B 1 8 ? -6.309 21.078 11.586 1 97.25 8 THR B O 1
ATOM 840 N N . ALA B 1 9 ? -5.648 21.266 9.484 1 96.62 9 ALA B N 1
ATOM 841 C CA . ALA B 1 9 ? -6.344 22.547 9.305 1 96.62 9 ALA B CA 1
ATOM 842 C C . ALA B 1 9 ? -7.797 22.328 8.906 1 96.62 9 ALA B C 1
ATOM 844 O O . ALA B 1 9 ? -8.125 21.344 8.242 1 96.62 9 ALA B O 1
ATOM 845 N N . ASN B 1 10 ? -8.648 23.297 9.242 1 94.56 10 ASN B N 1
ATOM 846 C CA . ASN B 1 10 ? -10.055 23.234 8.859 1 94.56 10 ASN B CA 1
ATOM 847 C C . ASN B 1 10 ? -10.281 23.812 7.465 1 94.56 10 ASN B C 1
ATOM 849 O O . ASN B 1 10 ? -11.281 23.5 6.812 1 94.56 10 ASN B O 1
ATOM 853 N N . SER B 1 11 ? -9.344 24.719 7.129 1 95.12 11 SER B N 1
ATOM 854 C CA . SER B 1 11 ? -9.438 25.359 5.82 1 95.12 11 SER B CA 1
ATOM 855 C C . SER B 1 11 ? -8.062 25.672 5.258 1 95.12 11 SER B C 1
ATOM 857 O O . SER B 1 11 ? -7.074 25.703 6 1 95.12 11 SER B O 1
ATOM 859 N N . LYS B 1 12 ? -8 25.969 3.939 1 93.94 12 LYS B N 1
ATOM 860 C CA . LYS B 1 12 ? -6.734 26.234 3.277 1 93.94 12 LYS B CA 1
ATOM 861 C C . LYS B 1 12 ? -6.188 27.609 3.688 1 93.94 12 LYS B C 1
ATOM 863 O O . LYS B 1 12 ? -4.996 27.875 3.523 1 93.94 12 LYS B O 1
ATOM 868 N N . ASP B 1 13 ? -7.039 28.438 4.184 1 93.56 13 ASP B N 1
ATOM 869 C CA . ASP B 1 13 ? -6.668 29.812 4.508 1 93.56 13 ASP B CA 1
ATOM 870 C C . ASP B 1 13 ? -6.324 29.953 5.988 1 93.56 13 ASP B C 1
ATOM 872 O O . ASP B 1 13 ? -6.18 31.078 6.496 1 93.56 13 ASP B O 1
ATOM 876 N N . GLU B 1 14 ? -6.293 28.844 6.637 1 95.12 14 GLU B N 1
ATOM 877 C CA . GLU B 1 14 ? -5.957 28.906 8.055 1 95.12 14 GLU B CA 1
ATOM 878 C C . GLU B 1 14 ? -4.613 29.578 8.281 1 95.12 14 GLU B C 1
ATOM 880 O O . GLU B 1 14 ? -3.641 29.297 7.578 1 95.12 14 GLU B O 1
ATOM 885 N N . ASN B 1 15 ? -4.555 30.547 9.195 1 95.69 15 ASN B N 1
ATOM 886 C CA . ASN B 1 15 ? -3.361 31.344 9.477 1 95.69 15 ASN B CA 1
ATOM 887 C C . ASN B 1 15 ? -2.359 30.562 10.32 1 95.69 15 ASN B C 1
ATOM 889 O O . ASN B 1 15 ? -2.617 30.281 11.492 1 95.69 15 ASN B O 1
ATOM 893 N N . 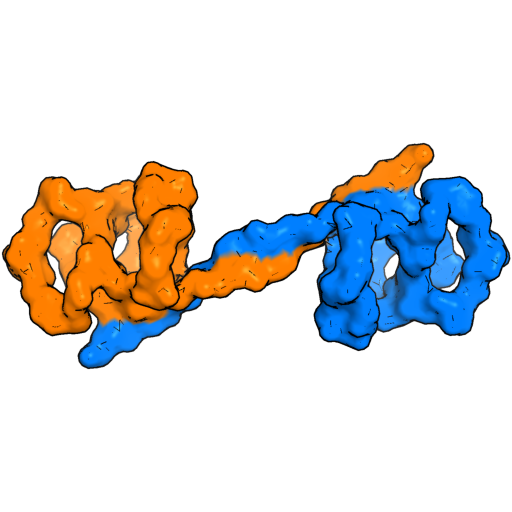PRO B 1 16 ? -1.219 30.281 9.719 1 95.62 16 PRO B N 1
ATOM 894 C CA . PRO B 1 16 ? -0.237 29.5 10.469 1 95.62 16 PRO 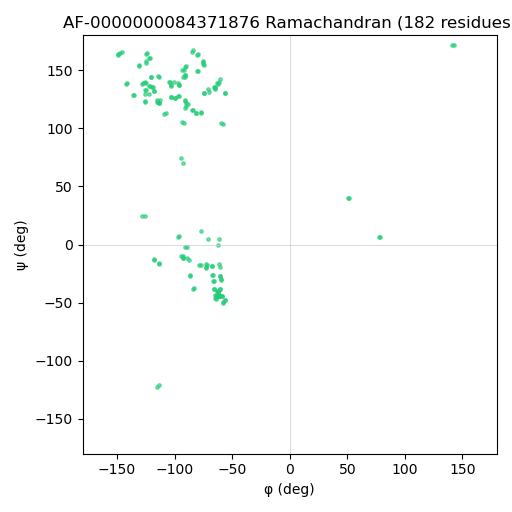B CA 1
ATOM 895 C C . PRO B 1 16 ? 0.218 30.188 11.75 1 95.62 16 PRO B C 1
ATOM 897 O O . PRO B 1 16 ? 0.654 29.531 12.695 1 95.62 16 PRO B O 1
ATOM 900 N N . SER B 1 17 ? 0.198 31.469 11.844 1 95.5 17 SER B N 1
ATOM 901 C CA . SER B 1 17 ? 0.672 32.219 13.008 1 95.5 17 SER B CA 1
ATOM 902 C C . SER B 1 17 ? -0.218 31.984 14.219 1 95.5 17 SER B C 1
ATOM 904 O O . SER B 1 17 ? 0.185 32.25 15.352 1 95.5 17 SER B O 1
ATOM 906 N N . GLU B 1 18 ? -1.403 31.5 13.969 1 95.06 18 GLU B N 1
ATOM 907 C CA . GLU B 1 18 ? -2.342 31.266 15.062 1 95.06 18 GLU B CA 1
ATOM 908 C C . GLU B 1 18 ? -2.154 29.891 15.664 1 95.06 18 GLU B C 1
ATOM 910 O O . GLU B 1 18 ? -2.727 29.578 16.719 1 95.06 18 GLU B O 1
ATOM 915 N N . ILE B 1 19 ? -1.423 29.047 15.008 1 96.44 19 ILE B N 1
ATOM 916 C CA . ILE B 1 19 ? -1.22 27.672 15.461 1 96.44 19 ILE B CA 1
ATOM 917 C C . ILE B 1 19 ? 0.039 27.594 16.328 1 96.44 19 ILE B C 1
ATOM 919 O O . ILE B 1 19 ? 1.156 27.609 15.805 1 96.44 19 ILE B O 1
ATOM 923 N N . THR B 1 20 ? -0.176 27.484 17.594 1 93.75 20 THR B N 1
ATOM 924 C CA . THR B 1 20 ? 0.95 27.391 18.531 1 93.75 20 THR B CA 1
ATOM 925 C C . THR B 1 20 ? 1.513 25.984 18.562 1 93.75 20 THR B C 1
ATOM 927 O O . THR B 1 20 ? 0.852 25.031 18.125 1 93.75 20 THR B O 1
ATOM 930 N N . ASN B 1 21 ? 2.752 25.812 19.109 1 93 21 ASN B N 1
ATOM 931 C CA . ASN B 1 21 ? 3.455 24.531 19.125 1 93 21 ASN B CA 1
ATOM 932 C C . ASN B 1 21 ? 2.668 23.469 19.875 1 93 21 ASN B C 1
ATOM 934 O O . ASN B 1 21 ? 2.699 22.281 19.516 1 93 21 ASN B O 1
ATOM 938 N N . ASN B 1 22 ? 1.897 23.922 20.859 1 93.69 22 ASN B N 1
ATOM 939 C CA . ASN B 1 22 ? 1.167 22.984 21.703 1 93.69 22 ASN B CA 1
ATOM 940 C C . ASN B 1 22 ? -0.007 22.359 20.953 1 93.69 22 ASN B C 1
ATOM 942 O O . ASN B 1 22 ? -0.557 21.344 21.391 1 93.69 22 ASN B O 1
ATOM 946 N N . LEU B 1 23 ? -0.422 22.922 19.859 1 95.25 23 LEU B N 1
ATOM 947 C CA . LEU B 1 23 ? -1.544 22.422 19.062 1 95.25 23 LEU B CA 1
ATOM 948 C C . LEU B 1 23 ? -1.062 21.484 17.969 1 95.25 23 LEU B C 1
ATOM 950 O O . LEU B 1 23 ? -1.864 20.781 17.359 1 95.25 23 LEU B O 1
ATOM 954 N N . ARG B 1 24 ? 0.216 21.469 17.781 1 96.12 24 ARG B N 1
ATOM 955 C CA . ARG B 1 24 ? 0.782 20.719 16.672 1 96.12 24 ARG B CA 1
ATOM 956 C C . ARG B 1 24 ? 1.159 19.297 17.109 1 96.12 24 ARG B C 1
ATOM 958 O O . ARG B 1 24 ? 1.626 19.094 18.234 1 96.12 24 ARG B O 1
ATOM 965 N N . TYR B 1 25 ? 0.975 18.422 16.25 1 95.75 25 TYR B N 1
ATOM 966 C CA . TYR B 1 25 ? 1.526 17.078 16.422 1 95.75 25 TYR B CA 1
ATOM 967 C C . TYR B 1 25 ? 3.004 17.047 16.047 1 95.75 25 TYR B C 1
ATOM 969 O O . TYR B 1 25 ? 3.445 17.781 15.172 1 95.75 25 TYR B O 1
ATOM 977 N N . GLU B 1 26 ? 3.711 16.141 16.734 1 93.75 26 GLU B N 1
ATOM 978 C CA . GLU B 1 26 ? 5.113 15.938 16.391 1 93.75 26 GLU B CA 1
ATOM 979 C C . GLU B 1 26 ? 5.348 14.531 15.852 1 93.75 26 GLU B C 1
ATOM 981 O O . GLU B 1 26 ? 4.93 13.547 16.469 1 93.75 26 GLU B O 1
ATOM 986 N N . LEU B 1 27 ? 5.922 14.5 14.648 1 93.19 27 LEU B N 1
ATOM 987 C CA . LEU B 1 27 ? 6.289 13.211 14.078 1 93.19 27 LEU B CA 1
ATOM 988 C C . LEU B 1 27 ? 7.469 12.602 14.828 1 93.19 27 LEU B C 1
ATOM 990 O O . LEU B 1 27 ? 8.477 13.273 15.062 1 93.19 27 LEU B O 1
ATOM 994 N N . PRO B 1 28 ? 7.32 11.367 15.18 1 87.06 28 PRO B N 1
ATOM 995 C CA . PRO B 1 28 ? 8.43 10.734 15.906 1 87.06 28 PRO B CA 1
ATOM 996 C C . PRO B 1 28 ? 9.719 10.695 15.094 1 87.06 28 PRO B C 1
ATOM 998 O O . PRO B 1 28 ? 9.68 10.641 13.859 1 87.06 28 PRO B O 1
ATOM 1001 N N . ASP B 1 29 ? 10.945 10.93 15.617 1 72.56 29 ASP B N 1
ATOM 1002 C CA . ASP B 1 29 ? 12.281 11.234 15.117 1 72.56 29 ASP B CA 1
ATOM 1003 C C . ASP B 1 29 ? 12.812 10.109 14.227 1 72.56 29 ASP B C 1
ATOM 1005 O O . ASP B 1 29 ? 13.805 10.281 13.523 1 72.56 29 ASP B O 1
ATOM 1009 N N . ASP B 1 30 ? 12.148 9.172 13.93 1 66.06 30 ASP B N 1
ATOM 1010 C CA . ASP B 1 30 ? 12.781 8.125 13.133 1 66.06 30 ASP B CA 1
ATOM 1011 C C . ASP B 1 30 ? 12.898 8.539 11.672 1 66.06 30 ASP B C 1
ATOM 1013 O O . ASP B 1 30 ? 13.477 7.812 10.859 1 66.06 30 ASP B O 1
ATOM 1017 N N . HIS B 1 31 ? 12.633 9.883 11.398 1 67.94 31 HIS B N 1
ATOM 1018 C CA . HIS B 1 31 ? 12.664 10.328 10.008 1 67.94 31 HIS B CA 1
ATOM 1019 C C . HIS B 1 31 ? 13.602 11.516 9.828 1 67.94 31 HIS B C 1
ATOM 1021 O O . HIS B 1 31 ? 13.758 12.328 10.742 1 67.94 31 HIS B O 1
ATOM 1027 N N . ASN B 1 32 ? 14.523 11.445 8.844 1 75.25 32 ASN B N 1
ATOM 1028 C CA . ASN B 1 32 ? 15.453 12.531 8.539 1 75.25 32 ASN B CA 1
ATOM 1029 C C . ASN B 1 32 ? 14.906 13.453 7.457 1 75.25 32 ASN B C 1
ATOM 1031 O O . ASN B 1 32 ? 15.352 13.414 6.312 1 75.25 32 ASN B O 1
ATOM 1035 N N . PHE B 1 33 ? 13.914 14.203 7.738 1 82.62 33 PHE B N 1
ATOM 1036 C CA . PHE B 1 33 ? 13.375 15.148 6.773 1 82.62 33 PHE B CA 1
ATOM 1037 C C . PHE B 1 33 ? 13.945 16.547 7.004 1 82.62 33 PHE B C 1
ATOM 1039 O O . PHE B 1 33 ? 14.312 16.891 8.125 1 82.62 33 PHE B O 1
ATOM 1046 N N . SER B 1 34 ? 14.25 17.188 5.922 1 79.69 34 SER B N 1
ATOM 1047 C CA . SER B 1 34 ? 14.641 18.578 5.961 1 79.69 34 SER B CA 1
ATOM 1048 C C . SER B 1 34 ? 13.758 19.438 5.055 1 79.69 34 SER B C 1
ATOM 1050 O O . SER B 1 34 ? 13.016 18.906 4.227 1 79.69 34 SER B O 1
ATOM 1052 N N . ALA B 1 35 ? 13.82 20.766 5.254 1 77 35 ALA B N 1
ATOM 1053 C CA . ALA B 1 35 ? 13.023 21.688 4.445 1 77 35 ALA B CA 1
ATOM 1054 C C . ALA B 1 35 ? 13.398 21.594 2.971 1 77 35 ALA B C 1
ATOM 1056 O O . ALA B 1 35 ? 12.625 22 2.1 1 77 35 ALA B O 1
ATOM 1057 N N . ASP B 1 36 ? 14.539 21.016 2.699 1 79.06 36 ASP B N 1
ATOM 1058 C CA . ASP B 1 36 ? 15.016 20.875 1.325 1 79.06 36 ASP B CA 1
ATOM 1059 C C . ASP B 1 36 ? 14.555 19.547 0.723 1 79.06 36 ASP B C 1
ATOM 1061 O O . ASP B 1 36 ? 14.781 19.297 -0.462 1 79.06 36 ASP B O 1
ATOM 1065 N N . ASP B 1 37 ? 13.898 18.844 1.569 1 77.12 37 ASP B N 1
ATOM 1066 C CA . ASP B 1 37 ? 13.461 17.516 1.118 1 77.12 37 ASP B CA 1
ATOM 1067 C C . ASP B 1 37 ? 12.133 17.609 0.366 1 77.12 37 ASP B C 1
ATOM 1069 O O . ASP B 1 37 ? 11.508 18.672 0.326 1 77.12 37 ASP B O 1
ATOM 1073 N N . ASP B 1 38 ? 11.805 16.516 -0.331 1 84.19 38 ASP B N 1
ATOM 1074 C CA . ASP B 1 38 ? 10.461 16.359 -0.885 1 84.19 38 ASP B CA 1
ATOM 1075 C C . ASP B 1 38 ? 9.406 16.422 0.214 1 84.19 38 ASP B C 1
ATOM 1077 O O . ASP B 1 38 ? 9.234 15.469 0.974 1 84.19 38 ASP B O 1
ATOM 1081 N N . LEU B 1 39 ? 8.75 17.531 0.3 1 91.44 39 LEU B N 1
ATOM 1082 C CA . LEU B 1 39 ? 7.809 17.781 1.384 1 91.44 39 LEU B CA 1
ATOM 1083 C C . LEU B 1 39 ? 6.609 16.844 1.291 1 91.44 39 LEU B C 1
ATOM 1085 O O . LEU B 1 39 ? 5.984 16.531 2.305 1 91.44 39 LEU B O 1
ATOM 1089 N N . ASP B 1 40 ? 6.348 16.391 0.014 1 91.62 40 ASP B N 1
ATOM 1090 C CA . ASP B 1 40 ? 5.219 15.469 -0.144 1 91.62 40 ASP B CA 1
ATOM 1091 C C . ASP B 1 40 ? 5.438 14.188 0.651 1 91.62 40 ASP B C 1
ATOM 1093 O O . ASP B 1 40 ? 4.523 13.703 1.322 1 91.62 40 ASP B O 1
ATOM 1097 N N . SER B 1 41 ? 6.68 13.688 0.56 1 90.69 41 SER B N 1
ATOM 1098 C CA . SER B 1 41 ? 6.996 12.469 1.304 1 90.69 41 SER B CA 1
ATOM 1099 C C . SER B 1 41 ? 6.871 12.695 2.807 1 90.69 41 SER B C 1
ATOM 1101 O O . SER B 1 41 ? 6.406 11.812 3.533 1 90.69 41 SER B O 1
ATOM 1103 N N . CYS B 1 42 ? 7.316 13.836 3.223 1 92.06 42 CYS B N 1
ATOM 1104 C CA . CYS B 1 42 ? 7.25 14.172 4.641 1 92.06 42 CYS B CA 1
ATOM 1105 C C . CYS B 1 42 ? 5.801 14.266 5.109 1 92.06 42 CYS B C 1
ATOM 1107 O O . CYS B 1 42 ? 5.434 13.68 6.125 1 92.06 42 CYS B O 1
ATOM 1109 N N . ILE B 1 43 ? 5.012 14.945 4.34 1 94.81 43 ILE B N 1
ATOM 1110 C CA . ILE B 1 43 ? 3.613 15.141 4.707 1 94.81 43 ILE B CA 1
ATOM 1111 C C . ILE B 1 43 ? 2.885 13.797 4.695 1 94.81 43 ILE B C 1
ATOM 1113 O O . ILE B 1 43 ? 2.004 13.555 5.523 1 94.81 43 ILE B O 1
ATOM 1117 N N . GLU B 1 44 ? 3.207 12.992 3.773 1 94.38 44 GLU B N 1
ATOM 1118 C CA . GLU B 1 44 ? 2.604 11.664 3.723 1 94.38 44 GLU B CA 1
ATOM 1119 C C . GLU B 1 44 ? 2.949 10.852 4.969 1 94.38 44 GLU B C 1
ATOM 1121 O O . GLU B 1 44 ? 2.104 10.125 5.492 1 94.38 44 GLU B O 1
ATOM 1126 N N . ALA B 1 45 ? 4.215 10.938 5.441 1 92.69 45 ALA B N 1
ATOM 1127 C CA . ALA B 1 45 ? 4.602 10.289 6.691 1 92.69 45 ALA B CA 1
ATOM 1128 C C . ALA B 1 45 ? 3.793 10.836 7.867 1 92.69 45 ALA B C 1
ATOM 1130 O O . ALA B 1 45 ? 3.379 10.078 8.75 1 92.69 45 ALA B O 1
ATOM 1131 N N . CYS B 1 46 ? 3.547 12.102 7.863 1 94.62 46 CYS B N 1
ATOM 1132 C CA . CYS B 1 46 ? 2.727 12.719 8.898 1 94.62 46 CYS B CA 1
ATOM 1133 C C . CYS B 1 46 ? 1.304 12.18 8.867 1 94.62 46 CYS B C 1
ATOM 1135 O O . CYS B 1 46 ? 0.724 11.883 9.914 1 94.62 46 CYS B O 1
ATOM 1137 N N . ALA B 1 47 ? 0.788 12.078 7.648 1 95.81 47 ALA B N 1
ATOM 1138 C CA . ALA B 1 47 ? -0.569 11.57 7.48 1 95.81 47 ALA B CA 1
ATOM 1139 C C . ALA B 1 47 ? -0.683 10.141 7.996 1 95.81 47 ALA B C 1
ATOM 1141 O O . ALA B 1 47 ? -1.661 9.789 8.656 1 95.81 47 ALA B O 1
ATOM 1142 N N . GLU B 1 48 ? 0.264 9.359 7.656 1 94.06 48 GLU B N 1
ATOM 1143 C CA . GLU B 1 48 ? 0.274 7.988 8.148 1 94.06 48 GLU B CA 1
ATOM 1144 C C . GLU B 1 48 ? 0.269 7.945 9.672 1 94.06 48 GLU B C 1
ATOM 1146 O O . GLU B 1 48 ? -0.471 7.164 10.273 1 94.06 48 GLU B O 1
ATOM 1151 N N . TYR B 1 49 ? 1.136 8.672 10.305 1 94.25 49 TYR B N 1
ATOM 1152 C CA . TYR B 1 49 ? 1.189 8.75 11.758 1 94.25 49 TYR B CA 1
ATOM 1153 C C . TYR B 1 49 ? -0.155 9.188 12.328 1 94.25 49 TYR B C 1
ATOM 1155 O O . TYR B 1 49 ? -0.659 8.578 13.273 1 94.25 49 TYR B O 1
ATOM 1163 N N . TYR B 1 50 ? -0.69 10.242 11.734 1 95.81 50 TYR B N 1
ATOM 1164 C CA . TYR B 1 50 ? -1.976 10.758 12.195 1 95.81 50 TYR B CA 1
ATOM 1165 C C . TYR B 1 50 ? -3.059 9.695 12.094 1 95.81 50 TYR B C 1
ATOM 1167 O O . TYR B 1 50 ? -3.859 9.523 13.008 1 95.81 50 TYR B O 1
ATOM 1175 N N . HIS B 1 51 ? -3.064 9 10.984 1 95.19 51 HIS B N 1
ATOM 1176 C CA . HIS B 1 51 ? -4.051 7.957 10.734 1 95.19 51 HIS B CA 1
ATOM 1177 C C . HIS B 1 51 ? -3.9 6.805 11.719 1 95.19 51 HIS B C 1
ATOM 1179 O O . HIS B 1 51 ? -4.891 6.316 12.266 1 95.19 51 HIS B O 1
ATOM 1185 N N . ALA B 1 52 ? -2.734 6.371 11.992 1 92.19 52 ALA B N 1
ATOM 1186 C CA . ALA B 1 52 ? -2.465 5.16 12.766 1 92.19 52 ALA B CA 1
ATOM 1187 C C . ALA B 1 52 ? -2.506 5.445 14.266 1 92.19 52 ALA B C 1
ATOM 1189 O O . ALA B 1 52 ? -3.014 4.637 15.039 1 92.19 52 ALA B O 1
ATOM 1190 N N . ASP B 1 53 ? -2.025 6.57 14.688 1 91.38 53 ASP B N 1
ATOM 1191 C CA . ASP B 1 53 ? -1.723 6.754 16.109 1 91.38 53 ASP B CA 1
ATOM 1192 C C . ASP B 1 53 ? -2.58 7.863 16.703 1 91.38 53 ASP B C 1
ATOM 1194 O O . ASP B 1 53 ? -2.65 8.008 17.938 1 91.38 53 ASP B O 1
ATOM 1198 N N . CYS B 1 54 ? -3.107 8.508 15.969 1 87 54 CYS B N 1
ATOM 1199 C CA . CYS B 1 54 ? -3.928 9.586 16.516 1 87 54 CYS B CA 1
ATOM 1200 C C . CYS B 1 54 ? -5.406 9.344 16.219 1 87 54 CYS B C 1
ATOM 1202 O O . CYS B 1 54 ? -5.918 8.25 16.453 1 87 54 CYS B O 1
ATOM 1204 N N . ASP B 1 55 ? -6.254 10.102 15.555 1 82.81 55 ASP B N 1
ATOM 1205 C CA . ASP B 1 55 ? -7.684 9.969 15.297 1 82.81 55 ASP B CA 1
ATOM 1206 C C . ASP B 1 55 ? -7.992 10.094 13.805 1 82.81 55 ASP B C 1
ATOM 1208 O O . ASP B 1 55 ? -9.117 10.414 13.43 1 82.81 55 ASP B O 1
ATOM 1212 N N . GLY B 1 56 ? -6.969 9.781 13.078 1 90.38 56 GLY B N 1
ATOM 1213 C CA . GLY B 1 56 ? -7.145 10 11.648 1 90.38 56 GLY B CA 1
ATOM 1214 C C . GLY B 1 56 ? -7.984 8.922 10.984 1 90.38 56 GLY B C 1
ATOM 1215 O O . GLY B 1 56 ? -8.531 9.141 9.898 1 90.38 56 GLY B O 1
ATOM 1216 N N . TRP B 1 57 ? -8.148 7.723 11.672 1 88.69 57 TRP B N 1
ATOM 1217 C CA . TRP B 1 57 ? -8.891 6.605 11.086 1 88.69 57 TRP B CA 1
ATOM 1218 C C . TRP B 1 57 ? -10.367 6.953 10.938 1 88.69 57 TRP B C 1
ATOM 1220 O O . TRP B 1 57 ? -11 6.582 9.945 1 88.69 57 TRP B O 1
ATOM 1230 N N . GLU B 1 58 ? -10.883 7.797 11.859 1 90.56 58 GLU B N 1
ATOM 1231 C CA . GLU B 1 58 ? -12.305 8.117 11.859 1 90.56 58 GLU B CA 1
ATOM 1232 C C . GLU B 1 58 ? -12.594 9.383 11.047 1 90.56 58 GLU B C 1
ATOM 1234 O O . GLU B 1 58 ? -13.75 9.68 10.742 1 90.56 58 GLU B O 1
ATOM 1239 N N . ASP B 1 59 ? -11.578 10.062 10.68 1 92.19 59 ASP B N 1
ATOM 1240 C CA . ASP B 1 59 ? -11.773 11.312 9.961 1 92.19 59 ASP B CA 1
ATOM 1241 C C . ASP B 1 59 ? -12.18 11.055 8.508 1 92.19 59 ASP B C 1
ATOM 1243 O O . ASP B 1 59 ? -11.961 9.961 7.98 1 92.19 59 ASP B O 1
ATOM 1247 N N . ARG B 1 60 ? -12.867 12.086 7.984 1 92.44 60 ARG B N 1
ATOM 1248 C CA . ARG B 1 60 ? -13.219 12.031 6.57 1 92.44 60 ARG B CA 1
ATOM 1249 C C . ARG B 1 60 ? -12.133 12.664 5.711 1 92.44 60 ARG B C 1
ATOM 1251 O O . ARG B 1 60 ? -11.891 13.867 5.789 1 92.44 60 ARG B O 1
ATOM 1258 N N . TRP B 1 61 ? -11.57 11.914 4.852 1 94.38 61 TRP B N 1
ATOM 1259 C CA . TRP B 1 61 ? -10.508 12.359 3.949 1 94.38 61 TRP B CA 1
ATOM 1260 C C . TRP B 1 61 ? -11.086 12.805 2.609 1 94.38 61 TRP B C 1
ATOM 1262 O O . TRP B 1 61 ? -12.109 12.273 2.162 1 94.38 61 TRP B O 1
ATOM 1272 N N . PRO B 1 62 ? -10.445 13.734 1.95 1 96.75 62 PRO B N 1
ATOM 1273 C CA . PRO B 1 62 ? -9.117 14.297 2.201 1 96.75 62 PRO B CA 1
ATOM 1274 C C . PRO B 1 62 ? -9.102 15.258 3.387 1 96.75 62 PRO B C 1
ATOM 1276 O O . PRO B 1 62 ? -10.133 15.836 3.734 1 96.75 62 PRO B O 1
ATOM 1279 N N . LEU B 1 63 ? -7.855 15.414 3.936 1 97.38 63 LEU B N 1
ATOM 1280 C CA . LEU B 1 63 ? -7.625 16.344 5.031 1 97.38 63 LEU B CA 1
ATOM 1281 C C . LEU B 1 63 ? -6.555 17.375 4.652 1 97.38 63 LEU B C 1
ATOM 1283 O O . LEU B 1 63 ? -5.75 17.125 3.752 1 97.38 63 LEU B O 1
ATOM 1287 N N . LEU B 1 64 ? -6.535 18.484 5.363 1 97.81 64 LEU B N 1
ATOM 1288 C CA . LEU B 1 64 ? -5.523 19.531 5.199 1 97.81 64 LEU B CA 1
ATOM 1289 C C . LEU B 1 64 ? -4.5 19.469 6.328 1 97.81 64 LEU B C 1
ATOM 1291 O O . LEU B 1 64 ? -4.867 19.453 7.504 1 97.81 64 LEU B O 1
ATOM 1295 N N . PHE B 1 65 ? -3.283 19.406 5.906 1 97.75 65 PHE B N 1
ATOM 1296 C CA . PHE B 1 65 ? -2.195 19.391 6.879 1 97.75 65 PHE B CA 1
ATOM 1297 C C . PHE B 1 65 ? -1.291 20.609 6.703 1 97.75 65 PHE B C 1
ATOM 1299 O O . PHE B 1 65 ? -0.906 20.938 5.582 1 97.75 65 PHE B O 1
ATOM 1306 N N . MET B 1 66 ? -0.988 21.281 7.789 1 97.56 66 MET B N 1
ATOM 1307 C CA . MET B 1 66 ? 0.068 22.281 7.832 1 97.56 66 MET B CA 1
ATOM 1308 C C . MET B 1 66 ? 1.368 21.688 8.359 1 97.56 66 MET B C 1
ATOM 1310 O O . MET B 1 66 ? 1.361 20.938 9.336 1 97.56 66 MET B O 1
ATOM 1314 N N . LEU B 1 67 ? 2.475 22.062 7.695 1 96.31 67 LEU B N 1
ATOM 1315 C CA . LEU B 1 67 ? 3.748 21.422 8 1 96.31 67 LEU B CA 1
ATOM 1316 C C . LEU B 1 67 ? 4.766 22.438 8.508 1 96.31 67 LEU B C 1
ATOM 1318 O O . LEU B 1 67 ? 4.914 23.516 7.922 1 96.31 67 LEU B O 1
ATOM 1322 N N . TRP B 1 68 ? 5.52 22.094 9.609 1 94.31 68 TRP B N 1
ATOM 1323 C CA . TRP B 1 68 ? 6.676 22.812 10.125 1 94.31 68 TRP B CA 1
ATOM 1324 C C . TRP B 1 68 ? 7.887 21.891 10.242 1 94.31 68 TRP B C 1
ATOM 1326 O O . TRP B 1 68 ? 7.766 20.75 10.688 1 94.31 68 TRP B O 1
ATOM 1336 N N . ILE B 1 69 ? 9.031 22.391 9.883 1 93.25 69 ILE B N 1
ATOM 1337 C CA . ILE B 1 69 ? 10.297 21.719 10.164 1 93.25 69 ILE B CA 1
ATOM 1338 C C . ILE B 1 69 ? 11.227 22.688 10.914 1 93.25 69 ILE B C 1
ATOM 1340 O O . ILE B 1 69 ? 11.531 23.766 10.422 1 93.25 69 ILE B O 1
ATOM 1344 N N . ASP B 1 70 ? 11.664 22.25 12.062 1 90.62 70 ASP B N 1
ATOM 1345 C CA . ASP B 1 70 ? 12.492 23.094 12.914 1 90.62 70 ASP B CA 1
ATOM 1346 C C . ASP B 1 70 ? 11.844 24.469 13.125 1 90.62 70 ASP B C 1
ATOM 1348 O O . ASP B 1 70 ? 12.492 25.5 12.961 1 90.62 70 ASP B O 1
ATOM 1352 N N . ASP B 1 71 ? 10.586 24.531 13.297 1 92.06 71 ASP B N 1
ATOM 1353 C CA . ASP B 1 71 ? 9.773 25.688 13.672 1 92.06 71 AS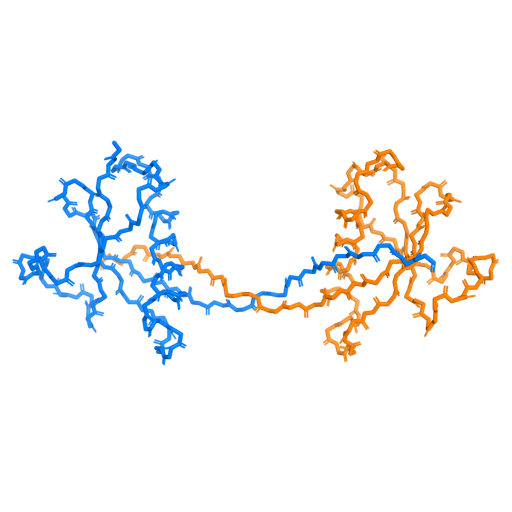P B CA 1
ATOM 1354 C C . ASP B 1 71 ? 9.547 26.609 12.477 1 92.06 71 ASP B C 1
ATOM 1356 O O . ASP B 1 71 ? 9.094 27.75 12.648 1 92.06 71 ASP B O 1
ATOM 1360 N N . GLN B 1 72 ? 9.992 26.141 11.336 1 93.25 72 GLN B N 1
ATOM 1361 C CA . GLN B 1 72 ? 9.734 26.906 10.117 1 93.25 72 GLN B CA 1
ATOM 1362 C C . GLN B 1 72 ? 8.508 26.359 9.383 1 93.25 72 GLN B C 1
ATOM 1364 O O . GLN B 1 72 ? 8.438 25.172 9.078 1 93.25 72 GLN B O 1
ATOM 1369 N N . TYR B 1 73 ? 7.566 27.281 9.078 1 95.62 73 TYR B N 1
ATOM 1370 C CA . TYR B 1 73 ? 6.375 26.891 8.328 1 95.62 73 TYR B CA 1
ATOM 1371 C C . TYR B 1 73 ? 6.703 26.672 6.859 1 95.62 73 TYR B C 1
ATOM 1373 O O . TYR B 1 73 ? 7.277 27.547 6.207 1 95.62 73 TYR B O 1
ATOM 1381 N N . LEU B 1 74 ? 6.219 25.453 6.352 1 94.75 74 LEU B N 1
ATOM 1382 C CA . LEU B 1 74 ? 6.621 25.109 4.996 1 94.75 74 LEU B CA 1
ATOM 1383 C C . LEU B 1 74 ? 5.426 25.109 4.051 1 94.75 74 LEU B C 1
ATOM 1385 O O . LEU B 1 74 ? 5.59 25.109 2.83 1 94.75 74 LEU B O 1
ATOM 1389 N N . GLY B 1 75 ? 4.16 25.062 4.598 1 95.25 75 GLY B N 1
ATOM 1390 C CA . GLY B 1 75 ? 2.988 25.141 3.74 1 95.25 75 GLY B CA 1
ATOM 1391 C C . GLY B 1 75 ? 1.853 24.25 4.199 1 95.25 75 GLY B C 1
ATOM 1392 O O . GLY B 1 75 ? 1.995 23.5 5.172 1 95.25 75 GLY B O 1
ATOM 1393 N N . THR B 1 76 ? 0.715 24.469 3.486 1 97.38 76 THR B N 1
ATOM 1394 C CA . THR B 1 76 ? -0.469 23.641 3.68 1 97.38 76 THR B CA 1
ATOM 1395 C C . THR B 1 76 ? -0.614 22.625 2.543 1 97.38 76 THR B C 1
ATOM 1397 O O . THR B 1 76 ? -0.414 22.969 1.375 1 97.38 76 THR B O 1
ATOM 1400 N N . PHE B 1 77 ? -0.937 21.453 2.918 1 97.38 77 PHE B N 1
ATOM 1401 C CA . PHE B 1 77 ? -1.043 20.359 1.96 1 97.38 77 PHE B CA 1
ATOM 1402 C C . PHE B 1 77 ? -2.387 19.641 2.094 1 97.38 77 PHE B C 1
ATOM 1404 O O . PHE B 1 77 ? -2.879 19.438 3.205 1 97.38 77 PHE B O 1
ATOM 1411 N N . GLU B 1 78 ? -2.984 19.312 0.931 1 97.75 78 GLU B N 1
ATOM 1412 C CA . GLU B 1 78 ? -4.129 18.406 0.92 1 97.75 78 GLU B CA 1
ATOM 1413 C C . GLU B 1 78 ? -3.689 16.953 0.76 1 97.75 78 GLU B C 1
ATOM 1415 O O . GLU B 1 78 ? -2.922 16.641 -0.15 1 97.75 78 GLU B O 1
ATOM 1420 N N . VAL B 1 79 ? -4.117 16.141 1.73 1 97.5 79 VAL B N 1
ATOM 1421 C CA . VAL B 1 79 ? -3.697 14.742 1.715 1 97.5 79 VAL B CA 1
ATOM 1422 C C . VAL B 1 79 ? -4.902 13.844 1.455 1 97.5 79 VAL B C 1
ATOM 1424 O O . VAL B 1 79 ? -5.902 13.906 2.178 1 97.5 79 VAL B O 1
ATOM 1427 N N . GLU B 1 80 ? -4.84 13.07 0.409 1 97.19 80 GLU B N 1
ATOM 1428 C CA . GLU B 1 80 ? -5.852 12.062 0.094 1 97.19 80 GLU B CA 1
ATOM 1429 C C . GLU B 1 80 ? -5.504 10.711 0.719 1 97.19 80 GLU B C 1
ATOM 1431 O O . GLU B 1 80 ? -4.328 10.398 0.912 1 97.19 80 GLU B O 1
ATOM 1436 N N . ARG B 1 81 ? -6.535 9.953 1.137 1 96.5 81 ARG B N 1
ATOM 1437 C CA . ARG B 1 81 ? -6.395 8.578 1.622 1 96.5 81 ARG B CA 1
ATOM 1438 C C . ARG B 1 81 ? -7.102 7.598 0.694 1 96.5 81 ARG B C 1
ATOM 1440 O O . ARG B 1 81 ? -8.289 7.746 0.412 1 96.5 81 ARG B O 1
ATOM 1447 N N . GLU B 1 82 ? -6.355 6.715 0.237 1 93.94 82 GLU B N 1
ATOM 1448 C CA . GLU B 1 82 ? -6.906 5.609 -0.539 1 93.94 82 GLU B CA 1
ATOM 1449 C C . GLU B 1 82 ? -6.508 4.262 0.062 1 93.94 82 GLU B C 1
ATOM 1451 O O . GLU B 1 82 ? -5.629 4.195 0.923 1 93.94 82 GLU B O 1
ATOM 1456 N N . TYR B 1 83 ? -7.27 3.238 -0.241 1 93.06 83 TYR B N 1
ATOM 1457 C CA . TYR B 1 83 ? -6.934 1.888 0.199 1 93.06 83 TYR B CA 1
ATOM 1458 C C . TYR B 1 83 ? -6.477 1.029 -0.975 1 93.06 83 TYR B C 1
ATOM 1460 O O . TYR B 1 83 ? -7.227 0.831 -1.935 1 93.06 83 TYR B O 1
ATOM 1468 N N . ASP B 1 84 ? -5.195 0.73 -0.872 1 91.94 84 ASP B N 1
ATOM 1469 C CA . ASP B 1 84 ? -4.648 -0.139 -1.909 1 91.94 84 ASP B CA 1
ATOM 1470 C C . ASP B 1 84 ? -4.457 -1.562 -1.39 1 91.94 84 ASP B C 1
ATOM 1472 O O . ASP B 1 84 ? -4.059 -1.76 -0.241 1 91.94 84 ASP B O 1
ATOM 1476 N N . PRO B 1 85 ? -4.781 -2.543 -2.232 1 92.5 85 PRO B N 1
ATOM 1477 C CA . PRO B 1 85 ? -4.527 -3.924 -1.813 1 92.5 85 PRO B CA 1
ATOM 1478 C C . PRO B 1 85 ? -3.039 -4.23 -1.652 1 92.5 85 PRO B C 1
ATOM 1480 O O . PRO B 1 85 ? -2.217 -3.738 -2.43 1 92.5 85 PRO B O 1
ATOM 1483 N N . VAL B 1 86 ? -2.734 -4.887 -0.595 1 93.69 86 VAL B N 1
ATOM 1484 C CA . VAL B 1 86 ? -1.394 -5.398 -0.335 1 93.69 86 VAL B CA 1
ATOM 1485 C C . VAL B 1 86 ? -1.439 -6.918 -0.186 1 93.69 86 VAL B C 1
ATOM 1487 O O . VAL B 1 86 ? -2.371 -7.461 0.414 1 93.69 86 VAL B O 1
ATOM 1490 N N . PHE B 1 87 ? -0.355 -7.527 -0.683 1 95.06 87 PHE B N 1
ATOM 1491 C CA . PHE B 1 87 ? -0.362 -8.984 -0.699 1 95.06 87 PHE B CA 1
ATOM 1492 C C . PHE B 1 87 ? 0.82 -9.539 0.087 1 95.06 87 PHE B C 1
ATOM 1494 O O . PHE B 1 87 ? 1.925 -9 0.025 1 95.06 87 PHE B O 1
ATOM 1501 N N . SER B 1 88 ? 0.561 -10.531 0.857 1 95.19 88 SER B N 1
ATOM 1502 C CA . SER B 1 88 ? 1.585 -11.25 1.604 1 95.19 88 SER B CA 1
ATOM 1503 C C . SER B 1 88 ? 1.522 -12.75 1.318 1 95.19 88 SER B C 1
ATOM 1505 O O . SER B 1 88 ? 0.454 -13.359 1.403 1 95.19 88 SER B O 1
ATOM 1507 N N . ALA B 1 89 ? 2.682 -13.258 1.06 1 95.12 89 ALA B N 1
ATOM 1508 C CA . ALA B 1 89 ? 2.74 -14.656 0.647 1 95.12 89 ALA B CA 1
ATOM 1509 C C . ALA B 1 89 ? 3.438 -15.508 1.701 1 95.12 89 ALA B C 1
ATOM 1511 O O . ALA B 1 89 ? 4.352 -15.039 2.385 1 95.12 89 ALA B O 1
ATOM 1512 N N . ASN B 1 90 ? 2.949 -16.75 1.855 1 94.5 90 ASN B N 1
ATOM 1513 C CA . ASN B 1 90 ? 3.586 -17.797 2.662 1 94.5 90 ASN B CA 1
ATOM 1514 C C . ASN B 1 90 ? 3.602 -19.141 1.938 1 94.5 90 ASN B C 1
ATOM 1516 O O . ASN B 1 90 ? 2.576 -19.578 1.41 1 94.5 90 ASN B O 1
ATOM 1520 N N . LYS B 1 91 ? 4.832 -19.797 1.851 1 93.69 91 LYS B N 1
ATOM 1521 C CA . LYS B 1 91 ? 4.91 -21.109 1.223 1 93.69 91 LYS B CA 1
ATOM 1522 C C . LYS B 1 91 ? 4.125 -22.141 2.023 1 93.69 91 LYS B C 1
ATOM 1524 O O . LYS B 1 91 ? 4.199 -22.172 3.254 1 93.69 91 LYS B O 1
ATOM 1529 N N . VAL B 1 92 ? 3.354 -22.891 1.207 1 92.5 92 VAL B N 1
ATOM 1530 C CA . VAL B 1 92 ? 2.561 -23.938 1.855 1 92.5 92 VAL B CA 1
ATOM 1531 C C . VAL B 1 92 ? 3.379 -25.219 1.955 1 92.5 92 VAL B C 1
ATOM 1533 O O . VAL B 1 92 ? 4.113 -25.578 1.029 1 92.5 92 VAL B O 1
ATOM 1536 N N . GLU B 1 93 ? 3.633 -25.766 3.143 1 79.31 93 GLU B N 1
ATOM 1537 C CA . GLU B 1 93 ? 4.336 -27.031 3.352 1 79.31 93 GLU B CA 1
ATOM 1538 C C . GLU B 1 93 ? 3.436 -28.219 3.031 1 79.31 93 GLU B C 1
ATOM 1540 O O . GLU B 1 93 ? 2.213 -28.141 3.154 1 79.31 93 GLU B O 1
#